Protein AF-A0A1Y1UN96-F1 (afdb_monomer_lite)

pLDDT: mean 76.71, std 15.76, range [25.83, 92.94]

Radius of gyration: 22.87 Å; chains: 1; bounding box: 56×42×70 Å

Foldseek 3Di:
DPDQFLDWDQDPQQKIKGKGWPVLCVLLPADWAFAPADDPVTTITIDIDRCPDPLCPVVRPVVVSNVCSCVPRVVDDDDDDDDDPDPDPDPPPPPDDDDDWDKDKDKDAFFWAAACLLAAPDPDDDPSNVVVVVLVVVVLVCVVVVHCQRHPPDDDDVVVPVDHRDPPTDTAMEMEMEIEEDDDPVNVVVVLVVVLVVCQVVVNLKAKEKEFDDLSDQAAPPRHGACSSVPGGRMDMDIGGNDSPRNRDRYDHDDYHYYYYYHYDPDD

Sequence (268 aa):
MKNLFKYDYIKNTGILYMNLTKDTYTSLGLVGKSSEIPINKQNRFVIEINLLENSFKPKGKLYEKVQWCMQHTLTSKYQFLICSPKEIENNDLSDIKTFDIKKEDFTFPNILIPSLKHITQPTKLSPLWCSHATDIFEWLGMLSCQSKRILGDYRVDPYYSVYKPPTPFKPGDIQSISFTGFIPASFVRSTINKLREIIIKKALPWASIIVWGFNDSPITWNKKEHGYLMNGENDSAYLIFGTEDQVTPEITADRFLLYQTISALDIY

Structure (mmCIF, N/CA/C/O backbone):
data_AF-A0A1Y1UN96-F1
#
_entry.id   AF-A0A1Y1UN96-F1
#
loop_
_atom_site.group_PDB
_atom_site.id
_atom_site.type_symbol
_atom_site.label_atom_id
_atom_site.label_alt_id
_atom_site.label_comp_id
_atom_site.label_asym_id
_atom_site.label_entity_id
_atom_site.label_seq_id
_atom_site.pdbx_PDB_ins_code
_atom_site.Cartn_x
_atom_site.Cartn_y
_atom_site.Cartn_z
_atom_site.occupancy
_atom_site.B_iso_or_equiv
_atom_site.auth_seq_id
_atom_site.auth_comp_id
_atom_site.auth_asym_id
_atom_site.auth_atom_id
_atom_site.pdbx_PDB_model_num
ATOM 1 N N . MET A 1 1 ? -30.553 0.003 5.478 1.00 25.98 1 MET A N 1
ATOM 2 C CA . MET A 1 1 ? -29.553 0.846 6.169 1.00 25.98 1 MET A CA 1
ATOM 3 C C . MET A 1 1 ? -28.355 -0.009 6.563 1.00 25.98 1 MET A C 1
ATOM 5 O O . MET A 1 1 ? -28.207 -0.376 7.719 1.00 25.98 1 MET A O 1
ATOM 9 N N . LYS A 1 2 ? -27.542 -0.399 5.580 1.00 25.83 2 LYS A N 1
ATOM 10 C CA . LYS A 1 2 ? -26.261 -1.087 5.789 1.00 25.83 2 LYS A CA 1
ATOM 11 C C . LYS A 1 2 ? -25.173 -0.016 5.632 1.00 25.83 2 LYS A C 1
ATOM 13 O O . LYS A 1 2 ? -25.336 0.797 4.729 1.00 25.83 2 LYS A O 1
ATOM 18 N N . ASN A 1 3 ? -24.142 -0.015 6.482 1.00 33.12 3 ASN A N 1
ATOM 19 C CA . ASN A 1 3 ? -22.956 0.880 6.508 1.00 33.12 3 ASN A CA 1
ATOM 20 C C . ASN A 1 3 ? -22.912 1.891 7.670 1.00 33.12 3 ASN A C 1
ATOM 22 O O . ASN A 1 3 ? -22.794 3.091 7.439 1.00 33.12 3 ASN A O 1
ATOM 26 N N . LEU A 1 4 ? -22.968 1.422 8.922 1.00 34.06 4 LEU A N 1
ATOM 27 C CA . LEU A 1 4 ? -22.841 2.301 10.099 1.00 34.06 4 LEU A CA 1
ATOM 28 C C . LEU A 1 4 ? -21.521 2.187 10.878 1.00 34.06 4 LEU A C 1
ATOM 30 O O . LEU A 1 4 ? -21.269 3.030 11.731 1.00 34.06 4 LEU A O 1
ATOM 34 N N . PHE A 1 5 ? -20.634 1.251 10.529 1.00 36.41 5 PHE A N 1
ATOM 35 C CA . PHE A 1 5 ? -19.264 1.172 11.049 1.00 36.41 5 PHE A CA 1
ATOM 36 C C . PHE A 1 5 ? -18.358 0.711 9.920 1.00 36.41 5 PHE A C 1
ATOM 38 O O . PHE A 1 5 ? -18.575 -0.361 9.362 1.00 36.41 5 PHE A O 1
ATOM 45 N N . LYS A 1 6 ? -17.389 1.539 9.537 1.00 38.28 6 LYS A N 1
ATOM 46 C CA . LYS A 1 6 ? -16.429 1.209 8.478 1.00 38.28 6 LYS A CA 1
ATOM 47 C C . LYS A 1 6 ? -15.034 1.095 9.102 1.00 38.28 6 LYS A C 1
ATOM 49 O O . LYS A 1 6 ? -14.143 1.841 8.749 1.00 38.28 6 LYS A O 1
ATOM 54 N N . TYR A 1 7 ? -14.895 0.152 10.038 1.00 42.44 7 TYR A N 1
ATOM 55 C CA . TYR A 1 7 ? -13.643 -0.329 10.647 1.00 42.44 7 TYR A CA 1
ATOM 56 C C . TYR A 1 7 ? -13.070 0.478 11.823 1.00 42.44 7 TYR A C 1
ATOM 58 O O . TYR A 1 7 ? -12.835 1.683 11.731 1.00 42.44 7 TYR A O 1
ATOM 66 N N . ASP A 1 8 ? -12.767 -0.247 12.905 1.00 45.38 8 ASP A N 1
ATOM 67 C CA . ASP A 1 8 ? -11.865 0.204 13.961 1.00 45.38 8 ASP A CA 1
ATOM 68 C C . ASP A 1 8 ? -10.486 -0.424 13.736 1.00 45.38 8 ASP A C 1
ATOM 70 O O . ASP A 1 8 ? -10.377 -1.586 13.335 1.00 45.38 8 ASP A O 1
ATOM 74 N N . TYR A 1 9 ? -9.422 0.337 13.992 1.00 47.91 9 TYR A N 1
ATOM 75 C CA . TYR A 1 9 ? -8.049 -0.134 13.804 1.00 47.91 9 TYR A CA 1
ATOM 76 C C . TYR A 1 9 ? -7.209 0.120 15.053 1.00 47.91 9 TYR A C 1
ATOM 78 O O . TYR A 1 9 ? -7.175 1.238 15.578 1.00 47.91 9 TYR A O 1
ATOM 86 N N . ILE A 1 10 ? -6.499 -0.917 15.507 1.00 55.50 10 ILE A N 1
ATOM 87 C CA . ILE A 1 10 ? -5.533 -0.828 16.604 1.00 55.50 10 ILE A CA 1
ATOM 88 C C . ILE A 1 10 ? -4.135 -0.733 15.997 1.00 55.50 10 ILE A C 1
ATOM 90 O O . ILE A 1 10 ? -3.613 -1.690 15.423 1.00 55.50 10 ILE A O 1
ATOM 94 N N . LYS A 1 11 ? -3.498 0.435 16.132 1.00 57.94 11 LYS A N 1
ATOM 95 C CA . LYS A 1 11 ? -2.078 0.587 15.774 1.00 57.94 11 LYS A CA 1
ATOM 96 C C . LYS A 1 11 ? -1.214 -0.186 16.774 1.00 57.94 11 LYS A C 1
ATOM 98 O O . LYS A 1 11 ? -1.570 -0.304 17.941 1.00 57.94 11 LYS A O 1
ATOM 103 N N . ASN A 1 12 ? 0.002 -0.567 16.370 1.00 61.31 12 ASN A N 1
ATOM 104 C CA . ASN A 1 12 ? 1.040 -1.102 17.275 1.00 61.31 12 ASN A CA 1
ATOM 105 C C . ASN A 1 12 ? 1.398 -0.142 18.442 1.00 61.31 12 ASN A C 1
ATOM 107 O O . ASN A 1 12 ? 2.167 -0.470 19.332 1.00 61.31 12 ASN A O 1
ATOM 111 N N . THR A 1 13 ? 0.842 1.072 18.446 1.00 73.06 13 THR A N 1
ATOM 112 C CA . THR A 1 13 ? 0.903 2.028 19.555 1.00 73.06 13 THR A CA 1
ATOM 113 C C . THR A 1 13 ? -0.094 1.726 20.677 1.00 73.06 13 THR A C 1
ATOM 115 O O . THR A 1 13 ? -0.108 2.456 21.660 1.00 73.06 13 THR A O 1
ATOM 118 N N . GLY A 1 14 ? -0.969 0.727 20.512 1.00 82.69 14 GLY A N 1
ATOM 119 C CA . GLY A 1 14 ? -2.033 0.399 21.460 1.00 82.69 14 GLY A CA 1
ATOM 120 C C . GLY A 1 14 ? -3.150 1.441 21.518 1.00 82.69 14 GLY A C 1
ATOM 121 O O . GLY A 1 14 ? -3.790 1.589 22.548 1.00 82.69 14 GLY A O 1
ATOM 122 N N . ILE A 1 15 ? -3.377 2.185 20.431 1.00 86.00 15 ILE A N 1
ATOM 123 C CA . ILE A 1 15 ? -4.486 3.144 20.334 1.00 86.00 15 ILE A CA 1
ATOM 124 C C . ILE A 1 15 ? -5.557 2.543 19.432 1.00 86.00 15 ILE A C 1
ATOM 126 O O . ILE A 1 15 ? -5.252 2.159 18.300 1.00 86.00 15 ILE A O 1
ATOM 130 N N . LEU A 1 16 ? -6.784 2.488 19.944 1.00 87.56 16 LEU A N 1
ATOM 131 C CA . LEU A 1 16 ? -7.992 2.158 19.204 1.00 87.56 16 LEU A CA 1
ATOM 132 C C . LEU A 1 16 ? -8.589 3.439 18.622 1.00 87.56 16 LEU A C 1
ATOM 134 O O . LEU A 1 16 ? -8.879 4.388 19.353 1.00 87.56 16 LEU A O 1
ATOM 138 N N . TYR A 1 17 ? -8.790 3.437 17.311 1.00 86.06 17 TYR A N 1
ATOM 139 C CA . TYR A 1 17 ? -9.444 4.519 16.589 1.00 86.06 17 TYR A CA 1
ATOM 140 C C . TYR A 1 17 ? -10.799 4.063 16.067 1.00 86.06 17 TYR A C 1
ATOM 142 O O . TYR A 1 17 ? -10.861 3.031 15.403 1.00 86.06 17 TYR A O 1
ATOM 150 N N . MET A 1 18 ? -11.842 4.856 16.321 1.00 86.25 18 MET A N 1
ATOM 151 C CA . MET A 1 18 ? -13.199 4.609 15.822 1.00 86.25 18 MET A CA 1
ATOM 152 C C . MET A 1 18 ? -13.703 5.839 15.062 1.00 86.25 18 MET A C 1
ATOM 154 O O . MET A 1 18 ? -13.740 6.935 15.627 1.00 86.25 18 MET A O 1
ATOM 158 N N . ASN A 1 19 ? -14.092 5.675 13.793 1.00 85.31 19 ASN A N 1
ATOM 159 C CA . ASN A 1 19 ? -14.654 6.750 12.963 1.00 85.31 19 ASN A CA 1
ATOM 160 C C . ASN A 1 19 ? -16.163 6.553 12.762 1.00 85.31 19 ASN A C 1
ATOM 162 O O . ASN A 1 19 ? -16.621 5.731 11.958 1.00 85.31 19 ASN A O 1
ATOM 166 N N . LEU A 1 20 ? -16.941 7.340 13.497 1.00 85.38 20 LEU A N 1
ATOM 167 C CA . LEU A 1 20 ? -18.365 7.122 13.700 1.00 85.38 20 LEU A CA 1
ATOM 168 C C . LEU A 1 20 ? -19.216 8.169 12.989 1.00 85.38 20 LEU A C 1
ATOM 170 O O . LEU A 1 20 ? -18.808 9.312 12.784 1.00 85.38 20 LEU A O 1
ATOM 174 N N . THR A 1 21 ? -20.438 7.780 12.632 1.00 85.88 21 THR A N 1
ATOM 175 C CA . THR A 1 21 ? -21.469 8.742 12.220 1.00 85.88 21 THR A CA 1
ATOM 176 C C . THR A 1 21 ? -21.951 9.549 13.428 1.00 85.88 21 THR A C 1
ATOM 178 O O . THR A 1 21 ? -21.758 9.136 14.574 1.00 85.88 21 THR A O 1
ATOM 181 N N . LYS A 1 22 ? -22.606 10.690 13.187 1.00 86.50 22 LYS A N 1
ATOM 182 C CA . LYS A 1 22 ? -23.173 11.529 14.252 1.00 86.50 22 LYS A CA 1
ATOM 183 C C . LYS A 1 22 ? -24.106 10.751 15.184 1.00 86.50 22 LYS A C 1
ATOM 185 O O . LYS A 1 22 ? -23.980 10.881 16.401 1.00 86.50 22 LYS A O 1
ATOM 190 N N . ASP A 1 23 ? -25.013 9.959 14.619 1.00 87.38 23 ASP A N 1
ATOM 191 C CA . ASP A 1 23 ? -26.029 9.228 15.383 1.00 87.38 23 ASP A CA 1
ATOM 192 C C . ASP A 1 23 ? -25.352 8.201 16.286 1.00 87.38 23 ASP A C 1
ATOM 194 O O . ASP A 1 23 ? -25.533 8.216 17.502 1.00 87.38 23 ASP A O 1
ATOM 198 N N . THR A 1 24 ? -24.452 7.406 15.705 1.00 87.81 24 THR A N 1
ATOM 199 C CA . THR A 1 24 ? -23.643 6.439 16.440 1.00 87.81 24 THR A CA 1
ATOM 200 C C . THR A 1 24 ? -22.826 7.090 17.554 1.00 87.81 24 THR A C 1
ATOM 202 O O . THR A 1 24 ? -22.836 6.608 18.682 1.00 87.81 24 THR A O 1
ATOM 205 N N . TYR A 1 25 ? -22.116 8.181 17.256 1.00 89.62 25 TYR A N 1
ATOM 206 C CA . TYR A 1 25 ? -21.295 8.901 18.230 1.00 89.62 25 TYR A CA 1
ATOM 207 C C . TYR A 1 25 ? -22.131 9.405 19.411 1.00 89.62 25 TYR A C 1
ATOM 209 O O . TYR A 1 25 ? -21.759 9.214 20.570 1.00 89.62 25 TYR A O 1
ATOM 217 N N . THR A 1 26 ? -23.291 9.995 19.113 1.00 89.00 26 THR A N 1
ATOM 218 C CA . THR A 1 26 ? -24.203 10.545 20.124 1.00 89.00 26 THR A CA 1
ATOM 219 C C . THR A 1 26 ? -24.756 9.440 21.021 1.00 89.00 26 THR A C 1
ATOM 221 O O . THR A 1 26 ? -24.797 9.609 22.238 1.00 89.00 26 THR A O 1
ATOM 224 N N . SER A 1 27 ? -25.120 8.289 20.447 1.00 88.62 27 SER A N 1
ATOM 225 C CA . SER A 1 27 ? -25.571 7.123 21.215 1.00 88.62 27 SER A CA 1
ATOM 226 C C . SER A 1 27 ? -24.449 6.468 22.025 1.00 88.62 27 SER A C 1
ATOM 228 O O . SER A 1 27 ? -24.710 5.900 23.084 1.00 88.62 27 SER A O 1
ATOM 230 N N . LEU A 1 28 ? -23.202 6.526 21.544 1.00 90.12 28 LEU A N 1
ATOM 231 C CA . LEU A 1 28 ? -22.060 5.875 22.186 1.00 90.12 28 LEU A CA 1
ATOM 232 C C . LEU A 1 28 ? -21.623 6.573 23.473 1.00 90.12 28 LEU A C 1
ATOM 234 O O . LEU A 1 28 ? -21.194 5.904 24.409 1.00 90.12 28 LEU A O 1
ATOM 238 N N . GLY A 1 29 ? -21.723 7.903 23.538 1.00 87.31 29 GLY A N 1
ATOM 239 C CA . GLY A 1 29 ? -21.424 8.666 24.758 1.00 87.31 29 GLY A CA 1
ATOM 240 C C . GLY A 1 29 ? -19.943 8.658 25.173 1.00 87.31 29 GLY A C 1
ATOM 241 O O . GLY A 1 29 ? -19.600 8.983 26.319 1.00 87.31 29 GLY A O 1
ATOM 242 N N . LEU A 1 30 ? -19.049 8.281 24.258 1.00 91.38 30 LEU A N 1
ATOM 243 C CA . LEU A 1 30 ? -17.600 8.369 24.422 1.00 91.38 30 LEU A CA 1
ATOM 244 C C . LEU A 1 30 ? -17.085 9.711 23.896 1.00 91.38 30 LEU A C 1
ATOM 246 O O . LEU A 1 30 ? -17.663 10.302 22.989 1.00 91.38 30 LEU A O 1
ATOM 250 N N . VAL A 1 31 ? -16.002 10.204 24.497 1.00 90.56 31 VAL A N 1
ATOM 251 C CA . VAL A 1 31 ? -15.418 11.496 24.124 1.00 90.56 31 VAL A CA 1
ATOM 252 C C . VAL A 1 31 ? -14.651 11.331 22.817 1.00 90.56 31 VAL A C 1
ATOM 254 O O . VAL A 1 31 ? -13.751 10.499 22.728 1.00 90.56 31 VAL A O 1
ATOM 257 N N . GLY A 1 32 ? -15.002 12.132 21.816 1.00 89.19 32 GLY A N 1
ATOM 258 C CA . GLY A 1 32 ? -14.307 12.200 20.535 1.00 89.19 32 GLY A CA 1
ATOM 259 C C . GLY A 1 32 ? -14.228 13.632 20.018 1.00 89.19 32 GLY A C 1
ATOM 260 O O . GLY A 1 32 ? -14.729 14.570 20.642 1.00 89.19 32 GLY A O 1
ATOM 261 N N . LYS A 1 33 ? -13.594 13.795 18.860 1.00 89.06 33 LYS A N 1
ATOM 262 C CA . LYS A 1 33 ? -13.501 15.066 18.131 1.00 89.06 33 LYS A CA 1
ATOM 263 C C . LYS A 1 33 ? -14.301 14.989 16.837 1.00 89.06 33 LYS A C 1
ATOM 265 O O . LYS A 1 33 ? -14.490 13.906 16.285 1.00 89.06 33 LYS A O 1
ATOM 270 N N . SER A 1 34 ? -14.769 16.136 16.348 1.00 86.50 34 SER A N 1
ATOM 271 C CA . SER A 1 34 ? -15.291 16.210 14.981 1.00 86.50 34 SER A CA 1
ATOM 272 C C . SER A 1 34 ? -14.169 15.854 14.010 1.00 86.50 34 SER A C 1
ATOM 274 O O . SER A 1 34 ? -13.050 16.334 14.181 1.00 86.50 34 SER A O 1
ATOM 276 N N . SER A 1 35 ? -14.482 15.032 13.013 1.00 81.00 35 SER A N 1
ATOM 277 C CA . SER A 1 35 ? -13.567 14.711 11.921 1.00 81.00 35 SER A CA 1
ATOM 278 C C . SER A 1 35 ? -13.150 15.993 11.197 1.00 81.00 35 SER A C 1
ATOM 280 O O . SER A 1 35 ? -13.975 16.888 10.982 1.00 81.00 35 SER A O 1
ATOM 282 N N . GLU A 1 36 ? -11.873 16.076 10.830 1.00 73.25 36 GLU A N 1
ATOM 283 C CA . GLU A 1 36 ? -11.296 17.199 10.078 1.00 73.25 36 GLU A CA 1
ATOM 284 C C . GLU A 1 36 ? -11.718 17.176 8.598 1.00 73.25 36 GLU A C 1
ATOM 286 O O . GLU A 1 36 ? -11.538 18.162 7.883 1.00 73.25 36 GLU A O 1
ATOM 291 N N . ILE A 1 37 ? -12.305 16.065 8.136 1.00 67.94 37 ILE A N 1
ATOM 292 C CA . ILE A 1 37 ? -12.711 15.854 6.746 1.00 67.94 37 ILE A CA 1
ATOM 293 C C . ILE A 1 37 ? -14.240 15.968 6.640 1.00 67.94 37 ILE A C 1
ATOM 295 O O . ILE A 1 37 ? -14.962 15.032 6.999 1.00 67.94 37 ILE A O 1
ATOM 299 N N . PRO A 1 38 ? -14.775 17.096 6.137 1.00 60.84 38 PRO A N 1
ATOM 300 C CA . PRO A 1 38 ? -16.211 17.281 6.000 1.00 60.84 38 PRO A CA 1
ATOM 301 C C . PRO A 1 38 ? -16.748 16.416 4.854 1.00 60.84 38 PRO A C 1
ATOM 303 O O . PRO A 1 38 ? -16.557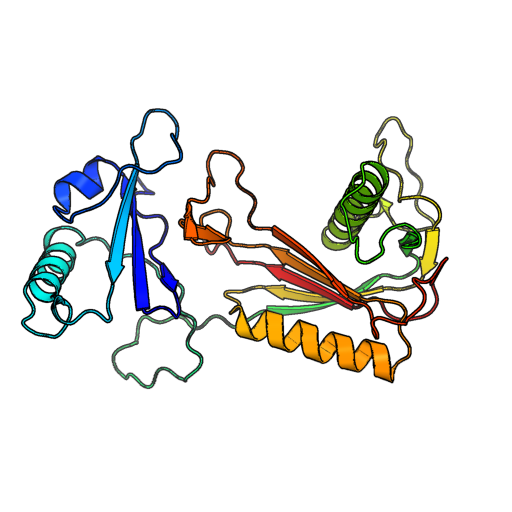 16.713 3.680 1.00 60.84 38 PRO A O 1
ATOM 306 N N . ILE A 1 39 ? -17.461 15.345 5.191 1.00 58.12 39 ILE A N 1
ATOM 307 C CA . ILE A 1 39 ? -18.134 14.475 4.221 1.00 58.12 39 ILE A CA 1
ATOM 308 C C . ILE A 1 39 ? -19.592 14.933 4.104 1.00 58.12 39 ILE A C 1
ATOM 310 O O . ILE A 1 39 ? -20.352 14.775 5.053 1.00 58.12 39 ILE A O 1
ATOM 314 N N . ASN A 1 40 ? -20.005 15.497 2.960 1.00 53.25 40 ASN A N 1
ATOM 315 C CA . ASN A 1 40 ? -21.415 15.732 2.575 1.00 53.25 40 ASN A CA 1
ATOM 316 C C . ASN A 1 40 ? -22.385 16.117 3.721 1.00 53.25 40 ASN A C 1
ATOM 318 O O . ASN A 1 40 ? -23.415 15.472 3.912 1.00 53.25 40 ASN A O 1
ATOM 322 N N . LYS A 1 41 ? -22.068 17.160 4.507 1.00 53.12 41 LYS A N 1
ATOM 323 C CA . LYS A 1 41 ? -22.860 17.634 5.673 1.00 53.12 41 LYS A CA 1
ATOM 324 C C . LYS A 1 41 ? -23.107 16.594 6.790 1.00 53.12 41 LYS A C 1
ATOM 326 O O . LYS A 1 41 ? -23.763 16.921 7.779 1.00 53.12 41 LYS A O 1
ATOM 331 N N . GLN A 1 42 ? -22.600 15.367 6.673 1.00 59.00 42 GLN A N 1
ATOM 332 C CA . GLN A 1 42 ? -22.653 14.346 7.715 1.00 59.00 42 GLN A CA 1
ATOM 333 C C . GLN A 1 42 ? -21.401 14.471 8.581 1.00 59.00 42 GLN A C 1
ATOM 335 O O . GLN A 1 42 ? -20.326 13.987 8.235 1.00 59.00 42 GLN A O 1
ATOM 340 N N . ASN A 1 43 ? -21.551 15.142 9.723 1.00 73.94 43 ASN A N 1
ATOM 341 C CA . ASN A 1 43 ? -20.488 15.270 10.715 1.00 73.94 43 ASN A CA 1
ATOM 342 C C . ASN A 1 43 ? -20.098 13.873 11.220 1.00 73.94 43 ASN A C 1
ATOM 344 O O . ASN A 1 43 ? -20.881 13.224 11.921 1.00 73.94 43 ASN A O 1
ATOM 348 N N . ARG A 1 44 ? -18.907 13.403 10.844 1.00 81.81 44 ARG A N 1
ATOM 349 C CA . ARG A 1 44 ? -18.295 12.213 11.440 1.00 81.81 44 ARG A CA 1
ATOM 350 C C . ARG A 1 44 ? -17.476 12.610 12.657 1.00 81.81 44 ARG A C 1
ATOM 352 O O . ARG A 1 44 ? -17.008 13.745 12.754 1.00 81.81 44 ARG A O 1
ATOM 359 N N . PHE A 1 45 ? -17.311 11.673 13.578 1.00 85.75 45 PHE A N 1
ATOM 360 C CA . PHE A 1 45 ? -16.571 11.877 14.815 1.00 85.75 45 PHE A CA 1
ATOM 361 C C . PHE A 1 45 ? -15.517 10.794 14.968 1.00 85.75 45 PHE A C 1
ATOM 363 O O . PHE A 1 45 ? -15.800 9.612 14.768 1.00 85.75 45 PHE A O 1
ATOM 370 N N . VAL A 1 46 ? -14.312 11.208 15.341 1.00 87.88 46 VAL A N 1
ATOM 371 C CA . VAL A 1 46 ? -13.202 10.303 15.621 1.00 87.88 46 VAL A CA 1
ATOM 372 C C . VAL A 1 46 ? -13.035 10.195 17.127 1.00 87.88 46 VAL A C 1
ATOM 374 O O . VAL A 1 46 ? -12.839 11.195 17.822 1.00 87.88 46 VAL A O 1
ATOM 377 N N . ILE A 1 47 ? -13.119 8.968 17.627 1.00 89.75 47 ILE A N 1
ATOM 378 C CA . ILE A 1 47 ? -12.781 8.627 19.006 1.00 89.75 47 ILE A CA 1
ATOM 379 C C . ILE A 1 47 ? -11.407 7.966 19.000 1.00 89.75 47 ILE A C 1
ATOM 381 O O . ILE A 1 47 ? -11.156 7.041 18.225 1.00 89.75 47 ILE A O 1
ATOM 385 N N . GLU A 1 48 ? -10.537 8.435 19.889 1.00 90.94 48 GLU A N 1
ATOM 386 C CA . GLU A 1 48 ? -9.208 7.876 20.116 1.00 90.94 48 GLU A CA 1
ATOM 387 C C . GLU A 1 48 ? -9.149 7.345 21.552 1.00 90.94 48 GLU A C 1
ATOM 389 O O . GLU A 1 48 ? -9.304 8.110 22.504 1.00 90.94 48 GLU A O 1
ATOM 394 N N . ILE A 1 49 ? -8.946 6.038 21.719 1.00 90.19 49 ILE A N 1
ATOM 395 C CA . ILE A 1 49 ? -8.824 5.396 23.034 1.00 90.19 49 ILE A CA 1
ATOM 396 C C . ILE A 1 49 ? -7.433 4.793 23.138 1.00 90.19 49 ILE A C 1
ATOM 398 O O . ILE A 1 49 ? -7.077 3.888 22.383 1.00 90.19 49 ILE A O 1
ATOM 402 N N . ASN A 1 50 ? -6.640 5.269 24.092 1.00 89.81 50 ASN A N 1
ATOM 403 C CA . ASN A 1 50 ? -5.363 4.650 24.403 1.00 89.81 50 ASN A CA 1
ATOM 404 C C . ASN A 1 50 ? -5.602 3.408 25.270 1.00 89.81 50 ASN A C 1
ATOM 406 O O . ASN A 1 50 ? -5.947 3.521 26.437 1.00 89.81 50 ASN A O 1
ATOM 410 N N . LEU A 1 51 ? -5.408 2.216 24.714 1.00 88.50 51 LEU A N 1
ATOM 411 C CA . LEU A 1 51 ? -5.609 0.952 25.427 1.00 88.50 51 LEU A CA 1
ATOM 412 C C . LEU A 1 51 ? -4.492 0.667 26.445 1.00 88.50 51 LEU A C 1
ATOM 414 O O . LEU A 1 51 ? -4.632 -0.228 27.275 1.00 88.50 51 LEU A O 1
ATOM 418 N N . LEU A 1 52 ? -3.378 1.406 26.384 1.00 88.12 52 LEU A N 1
ATOM 419 C CA . LEU A 1 52 ? -2.218 1.231 27.265 1.00 88.12 52 LEU A CA 1
ATOM 420 C C . LEU A 1 52 ? -2.238 2.161 28.485 1.00 88.12 52 LEU A C 1
ATOM 422 O O . LEU A 1 52 ? -1.363 2.063 29.348 1.00 88.12 52 LEU A O 1
ATOM 426 N N . GLU A 1 53 ? -3.194 3.087 28.570 1.00 89.69 53 GLU A N 1
ATOM 427 C CA . GLU A 1 53 ? -3.262 4.019 29.692 1.00 89.69 53 GLU A CA 1
ATOM 428 C C . GLU A 1 53 ? -3.761 3.344 30.980 1.00 89.69 53 GLU A C 1
ATOM 430 O O . GLU A 1 53 ? -4.524 2.377 30.964 1.00 89.69 53 GLU A O 1
ATOM 435 N N . ASN A 1 54 ? -3.368 3.887 32.136 1.00 86.94 54 ASN A N 1
ATOM 436 C CA . ASN A 1 54 ? -3.731 3.305 33.432 1.00 86.94 54 ASN A CA 1
ATOM 437 C C . ASN A 1 54 ? -5.250 3.252 33.668 1.00 86.94 54 ASN A C 1
ATOM 439 O O . ASN A 1 54 ? -5.731 2.315 34.300 1.00 86.94 54 ASN A O 1
ATOM 443 N N . SER A 1 55 ? -6.005 4.223 33.150 1.00 88.00 55 SER A N 1
ATOM 444 C CA . SER A 1 55 ? -7.472 4.273 33.221 1.00 88.00 55 SER A CA 1
ATOM 445 C C . SER A 1 55 ? -8.174 3.198 32.389 1.00 88.00 55 SER A C 1
ATOM 447 O O . SER A 1 55 ? -9.359 2.950 32.631 1.00 88.00 55 SER A O 1
ATOM 449 N N . PHE A 1 56 ? -7.462 2.552 31.458 1.00 88.94 56 PHE A N 1
ATOM 450 C CA . PHE A 1 56 ? -7.965 1.454 30.632 1.00 88.94 56 PHE A CA 1
ATOM 451 C C . PHE A 1 56 ? -7.579 0.060 31.168 1.00 88.94 56 PHE A C 1
ATOM 453 O O . PHE A 1 56 ? -7.882 -0.962 30.558 1.00 88.94 56 PHE A O 1
ATOM 460 N N . LYS A 1 57 ? -6.944 -0.020 32.343 1.00 89.25 57 LYS A N 1
ATOM 461 C CA . LYS A 1 57 ? -6.747 -1.298 33.046 1.00 89.25 57 LYS A CA 1
ATOM 462 C C . LYS A 1 57 ? -8.086 -1.839 33.578 1.00 89.25 57 LYS A C 1
ATOM 464 O O . LYS A 1 57 ? -8.997 -1.043 33.811 1.00 89.25 57 LYS A O 1
ATOM 469 N N . PRO A 1 58 ? -8.215 -3.159 33.828 1.00 87.19 58 PRO A N 1
ATOM 470 C CA . PRO A 1 58 ? -9.422 -3.726 34.428 1.00 87.19 58 PRO A CA 1
ATOM 471 C C . PRO A 1 58 ? -9.830 -2.972 35.701 1.00 87.19 58 PRO A C 1
ATOM 473 O O . PRO A 1 58 ? -8.974 -2.676 36.537 1.00 87.19 58 PRO A O 1
ATOM 476 N N . LYS A 1 59 ? -11.129 -2.674 35.845 1.00 87.00 59 LYS A N 1
ATOM 477 C CA . LYS A 1 59 ? -11.715 -1.815 36.905 1.00 87.00 59 LYS A CA 1
ATOM 478 C C . LYS A 1 59 ? -11.349 -0.323 36.824 1.00 87.00 59 LYS A C 1
ATOM 480 O O . LYS A 1 59 ? -11.635 0.452 37.734 1.00 87.00 59 LYS A O 1
ATOM 485 N N . GLY A 1 60 ? -10.680 0.100 35.756 1.00 89.56 60 GLY A N 1
ATOM 486 C CA . GLY A 1 60 ? -10.451 1.506 35.461 1.00 89.56 60 GLY A CA 1
ATOM 487 C C . GLY A 1 60 ? -11.730 2.178 34.961 1.00 89.56 60 GLY A C 1
ATOM 488 O O . GLY A 1 60 ? -12.520 1.574 34.240 1.00 89.56 60 GLY A O 1
ATOM 489 N N . LYS A 1 61 ? -11.925 3.458 35.300 1.00 90.38 61 LYS A N 1
ATOM 490 C CA . LYS A 1 61 ? -13.133 4.207 34.906 1.00 90.38 61 LYS A CA 1
ATOM 491 C C . LYS A 1 61 ? -13.345 4.245 33.390 1.00 90.38 61 LYS A C 1
ATOM 493 O O . LYS A 1 61 ? -14.483 4.160 32.936 1.00 90.38 61 LYS A O 1
ATOM 498 N N . LEU A 1 62 ? -12.270 4.400 32.606 1.00 89.81 62 LEU A N 1
ATOM 499 C CA . LEU A 1 62 ? -12.389 4.396 31.148 1.00 89.81 62 LEU A CA 1
ATOM 500 C C . LEU A 1 62 ? -12.675 2.985 30.633 1.00 89.81 62 LEU A C 1
ATOM 502 O O . LEU A 1 62 ? -13.543 2.836 29.779 1.00 89.81 62 LEU A O 1
ATOM 506 N N . TYR A 1 63 ? -11.992 1.972 31.175 1.00 92.50 63 TYR A N 1
ATOM 507 C CA . TYR A 1 63 ? -12.229 0.568 30.834 1.00 92.50 63 TYR A CA 1
ATOM 508 C C . TYR A 1 63 ? -13.702 0.179 31.015 1.00 92.50 63 TYR A C 1
ATOM 510 O O . TYR A 1 63 ? -14.335 -0.272 30.065 1.00 92.50 63 TYR A O 1
ATOM 518 N N . GLU A 1 64 ? -14.270 0.427 32.199 1.00 92.94 64 GLU A N 1
ATOM 519 C CA . GLU A 1 64 ? -15.668 0.094 32.509 1.00 92.94 64 GLU A CA 1
ATOM 520 C C . GLU A 1 64 ? -16.646 0.858 31.615 1.00 92.94 64 GLU A C 1
ATOM 522 O O . GLU A 1 64 ? -17.603 0.277 31.102 1.00 92.94 64 GLU A O 1
ATOM 527 N N . LYS A 1 65 ? -16.381 2.149 31.368 1.00 91.75 65 LYS A N 1
ATOM 528 C CA . LYS A 1 65 ? -17.212 2.960 30.475 1.00 91.75 65 LYS A CA 1
ATOM 529 C C . LYS A 1 65 ? -17.199 2.411 29.049 1.00 91.75 65 LYS A C 1
ATOM 531 O O . LYS A 1 65 ? -18.259 2.229 28.461 1.00 91.75 65 LYS A O 1
ATOM 536 N N . VAL A 1 66 ? -16.018 2.140 28.493 1.00 91.75 66 VAL A N 1
ATOM 537 C CA . VAL A 1 66 ? -15.883 1.612 27.127 1.00 91.75 66 VAL A CA 1
ATOM 538 C C . VAL A 1 66 ? -16.515 0.228 27.030 1.00 91.75 66 VAL A C 1
ATOM 540 O O . VAL A 1 66 ? -17.285 -0.011 26.106 1.00 91.75 66 VAL A O 1
ATOM 543 N N . GLN A 1 67 ? -16.277 -0.653 28.001 1.00 91.12 67 GLN A N 1
ATOM 544 C CA . GLN A 1 67 ? -16.906 -1.971 28.048 1.00 91.12 67 GLN A CA 1
ATOM 545 C C . GLN A 1 67 ? -18.436 -1.868 28.057 1.00 91.12 67 GLN A C 1
ATOM 547 O O . GLN A 1 67 ? -19.098 -2.547 27.271 1.00 91.12 67 GLN A O 1
ATOM 552 N N . TRP A 1 68 ? -18.999 -0.987 28.888 1.00 91.88 68 TRP A N 1
ATOM 553 C CA . TRP A 1 68 ? -20.441 -0.762 28.938 1.00 91.88 68 TRP A CA 1
ATOM 554 C C . TRP A 1 68 ? -20.984 -0.281 27.587 1.00 91.88 68 TRP A C 1
ATOM 556 O O . TRP A 1 68 ? -21.948 -0.855 27.080 1.00 91.88 68 TRP A O 1
ATOM 566 N N . CYS A 1 69 ? -20.326 0.706 26.970 1.00 91.38 69 CYS A N 1
ATOM 567 C CA . CYS A 1 69 ? -20.673 1.232 25.648 1.00 91.38 69 CYS A CA 1
ATOM 568 C C . CYS A 1 69 ? -20.660 0.138 24.565 1.00 91.38 69 CYS A C 1
ATOM 570 O O . CYS A 1 69 ? -21.570 0.077 23.736 1.00 91.38 69 CYS A O 1
ATOM 572 N N . MET A 1 70 ? -19.664 -0.751 24.588 1.00 87.75 70 MET A N 1
ATOM 573 C CA . MET A 1 70 ? -19.558 -1.868 23.642 1.00 87.75 70 MET A CA 1
ATOM 574 C C . MET A 1 70 ? -20.667 -2.908 23.847 1.00 87.75 70 MET A C 1
ATOM 576 O O . MET A 1 70 ? -21.204 -3.435 22.880 1.00 87.75 70 MET A O 1
ATOM 580 N N . GLN A 1 71 ? -21.048 -3.177 25.098 1.00 88.69 71 GLN A N 1
ATOM 581 C CA . GLN A 1 71 ? -22.063 -4.180 25.436 1.00 88.69 71 GLN A CA 1
ATOM 582 C C . GLN A 1 71 ? -23.506 -3.696 25.252 1.00 88.69 71 GLN A C 1
ATOM 584 O O . GLN A 1 71 ? -24.382 -4.517 24.991 1.00 88.69 71 GLN A O 1
ATOM 589 N N . HIS A 1 72 ? -23.766 -2.395 25.406 1.00 88.44 72 HIS A N 1
ATOM 590 C CA . HIS A 1 72 ? -25.132 -1.858 25.469 1.00 88.44 72 HIS A CA 1
ATOM 591 C C . HIS A 1 72 ? -25.474 -0.924 24.311 1.00 88.44 72 HIS A C 1
ATOM 593 O O . HIS A 1 72 ? -26.629 -0.885 23.892 1.00 88.44 72 HIS A O 1
ATOM 599 N N . THR A 1 73 ? -24.494 -0.199 23.767 1.00 86.44 73 THR A N 1
ATOM 600 C CA . THR A 1 73 ? -24.725 0.687 22.620 1.00 86.44 73 THR A CA 1
ATOM 601 C C . THR A 1 73 ? -24.315 0.016 21.314 1.0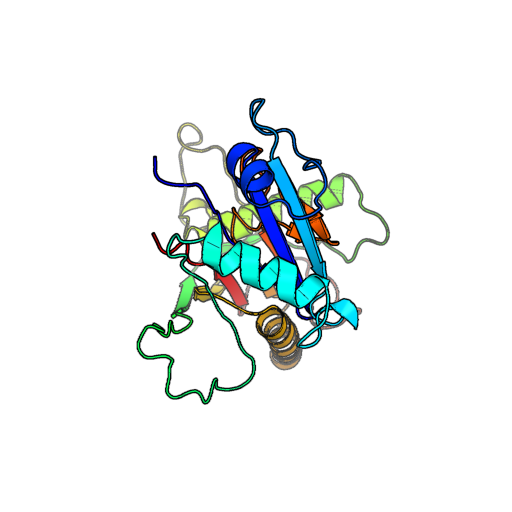0 86.44 73 THR A C 1
ATOM 603 O O . THR A 1 73 ? -25.090 0.003 20.359 1.00 86.44 73 THR A O 1
ATOM 606 N N . LEU A 1 74 ? -23.110 -0.558 21.249 1.00 84.12 74 LEU A N 1
ATOM 607 C CA . LEU A 1 74 ? -22.576 -1.171 20.024 1.00 84.12 74 LEU A CA 1
ATOM 608 C C . LEU A 1 74 ? -22.903 -2.658 19.922 1.00 84.12 74 LEU A C 1
ATOM 610 O O . LEU A 1 74 ? -22.037 -3.485 19.675 1.00 84.12 74 LEU A O 1
ATOM 614 N N . THR A 1 75 ? -24.182 -2.992 20.054 1.00 82.94 75 THR A N 1
ATOM 615 C CA . THR A 1 75 ? -24.665 -4.382 20.103 1.00 82.94 75 THR A CA 1
ATOM 616 C C . THR A 1 75 ? -24.675 -5.098 18.750 1.00 82.94 75 THR A C 1
ATOM 618 O O . THR A 1 75 ? -24.955 -6.295 18.678 1.00 82.94 75 THR A O 1
ATOM 621 N N . SER A 1 76 ? -24.393 -4.384 17.659 1.00 82.62 76 SER A N 1
ATOM 622 C CA . SER A 1 76 ? -24.320 -4.978 16.323 1.00 82.62 76 SER A CA 1
ATOM 623 C C . SER A 1 76 ? -23.058 -5.824 16.157 1.00 82.62 76 SER A C 1
ATOM 625 O O . SER A 1 76 ? -22.022 -5.550 16.754 1.00 82.62 76 SER A O 1
ATOM 627 N N . LYS A 1 77 ? -23.128 -6.851 15.304 1.00 79.62 77 LYS A N 1
ATOM 628 C CA . LYS A 1 77 ? -21.948 -7.640 14.936 1.00 79.62 77 LYS A CA 1
ATOM 629 C C . LYS A 1 77 ? -21.089 -6.863 13.940 1.00 79.62 77 LYS A C 1
ATOM 631 O O . LYS A 1 77 ? -21.604 -6.394 12.924 1.00 79.62 77 LYS A O 1
ATOM 636 N N . TYR A 1 78 ? -19.788 -6.801 14.204 1.00 77.44 78 TYR A N 1
ATOM 637 C CA . TYR A 1 78 ? -18.793 -6.198 13.318 1.00 77.44 78 TYR A CA 1
ATOM 638 C C . TYR A 1 78 ? -17.793 -7.243 12.851 1.00 77.44 78 TYR A C 1
ATOM 640 O O . TYR A 1 78 ? -17.474 -8.186 13.575 1.00 77.44 78 TYR A O 1
ATOM 648 N N . GLN A 1 79 ? -17.309 -7.064 11.629 1.00 79.94 79 GLN A N 1
ATOM 649 C CA . GLN A 1 79 ? -16.229 -7.867 11.080 1.00 79.94 79 GLN A CA 1
ATOM 650 C C . GLN A 1 79 ? -14.921 -7.104 11.257 1.00 79.94 79 GLN A C 1
ATOM 652 O O . GLN A 1 79 ? -14.841 -5.920 10.932 1.00 79.94 79 GLN A O 1
ATOM 657 N N . PHE A 1 80 ? -13.907 -7.795 11.768 1.00 78.44 80 PHE A N 1
ATOM 658 C CA . PHE A 1 80 ? -12.577 -7.239 11.974 1.00 78.44 80 PHE A CA 1
ATOM 659 C C . PHE A 1 80 ? -11.553 -8.048 11.192 1.00 78.44 80 PHE A C 1
ATOM 661 O O . PHE A 1 80 ? -11.564 -9.278 11.225 1.00 78.44 80 PHE A O 1
ATOM 668 N N . LEU A 1 81 ? -10.637 -7.340 10.535 1.00 79.75 81 LEU A N 1
ATOM 669 C CA . LEU A 1 81 ? -9.394 -7.920 10.050 1.00 79.75 81 LEU A CA 1
ATOM 670 C C . LEU A 1 81 ? -8.341 -7.780 11.145 1.00 79.75 81 LEU A C 1
ATOM 672 O O . LEU A 1 81 ? -8.114 -6.689 11.671 1.00 79.75 81 LEU A O 1
ATOM 676 N N . ILE A 1 82 ? -7.707 -8.894 11.501 1.00 79.06 82 ILE A N 1
ATOM 677 C CA . ILE A 1 82 ? -6.709 -8.955 12.567 1.00 79.06 82 ILE A CA 1
ATOM 678 C C . ILE A 1 82 ? -5.423 -9.527 11.978 1.00 79.06 82 ILE A C 1
ATOM 680 O O . ILE A 1 82 ? -5.430 -10.579 11.347 1.00 79.06 82 ILE A O 1
ATOM 684 N N . CYS A 1 83 ? -4.309 -8.836 12.210 1.00 77.69 83 CYS A N 1
ATOM 685 C CA . CYS A 1 83 ? -2.972 -9.328 11.911 1.00 77.69 83 CYS A CA 1
ATOM 686 C C . CYS A 1 83 ? -2.200 -9.371 13.222 1.00 77.69 83 CYS A C 1
ATOM 688 O O . CYS A 1 83 ? -1.991 -8.334 13.855 1.00 77.69 83 CYS A O 1
ATOM 690 N N . SER A 1 84 ? -1.748 -10.559 13.608 1.00 76.19 84 SER A N 1
ATOM 691 C CA . SER A 1 84 ? -0.908 -10.754 14.784 1.00 76.19 84 SER A CA 1
ATOM 692 C C . SER A 1 84 ? 0.446 -11.325 14.361 1.00 76.19 84 SER A C 1
ATOM 694 O O . SER A 1 84 ? 0.484 -12.243 13.545 1.00 76.19 84 SER A O 1
ATOM 696 N N . PRO A 1 85 ? 1.570 -10.816 14.899 1.00 67.94 85 PRO A N 1
ATOM 697 C CA . PRO A 1 85 ? 2.887 -11.405 14.667 1.00 67.94 85 PRO A CA 1
ATOM 698 C C . PRO A 1 85 ? 3.086 -12.735 15.410 1.00 67.94 85 PRO A C 1
ATOM 700 O O . PRO A 1 85 ? 4.068 -13.426 15.157 1.00 67.94 85 PRO A O 1
ATOM 703 N N . LYS A 1 86 ? 2.199 -13.067 16.355 1.00 70.44 86 LYS A N 1
ATOM 704 C CA . LYS A 1 86 ? 2.182 -14.338 17.085 1.00 70.44 86 LYS A CA 1
ATOM 705 C C . LYS A 1 86 ? 0.910 -15.096 16.743 1.00 70.44 86 LYS A C 1
ATOM 707 O O . LYS A 1 86 ? -0.137 -14.462 16.579 1.00 70.44 86 LYS A O 1
ATOM 712 N N . GLU A 1 87 ? 0.995 -16.420 16.687 1.00 66.94 87 GLU A N 1
ATOM 713 C CA . GLU A 1 87 ? -0.206 -17.247 16.615 1.00 66.94 87 GLU A CA 1
ATOM 714 C C . GLU A 1 87 ? -1.123 -16.911 17.791 1.00 66.94 87 GLU A C 1
ATOM 716 O O . GLU A 1 87 ? -0.682 -16.719 18.928 1.00 66.94 87 GLU A O 1
ATOM 721 N N . ILE A 1 88 ? -2.405 -16.738 17.480 1.00 68.38 88 ILE A N 1
ATOM 722 C CA . ILE A 1 88 ? -3.415 -16.458 18.488 1.00 68.38 88 ILE A CA 1
ATOM 723 C C . ILE A 1 88 ? -3.833 -17.813 19.052 1.00 68.38 88 ILE A C 1
ATOM 725 O O . ILE A 1 88 ? -4.734 -18.464 18.532 1.00 68.38 88 ILE A O 1
ATOM 729 N N . GLU A 1 89 ? -3.145 -18.248 20.103 1.00 61.28 89 GLU A N 1
ATOM 730 C CA . GLU A 1 89 ? -3.528 -19.417 20.892 1.00 61.28 89 GLU A CA 1
ATOM 731 C C . GLU A 1 89 ? -4.765 -19.059 21.726 1.00 61.28 89 GLU A C 1
ATOM 733 O O . GLU A 1 89 ? -4.653 -18.608 22.866 1.00 61.28 89 GLU A O 1
ATOM 738 N N . ASN A 1 90 ? -5.966 -19.167 21.156 1.00 58.00 90 ASN A N 1
ATOM 739 C CA . ASN A 1 90 ? -7.180 -19.043 21.957 1.00 58.00 90 ASN A CA 1
ATOM 740 C C . ASN A 1 90 ? -8.289 -19.972 21.454 1.00 58.00 90 ASN A C 1
ATOM 742 O O . ASN A 1 90 ? -8.708 -19.895 20.300 1.00 58.00 90 ASN A O 1
ATOM 746 N N . ASN A 1 91 ? -8.773 -20.833 22.350 1.00 53.19 91 ASN A N 1
ATOM 747 C CA . ASN A 1 91 ? -9.756 -21.881 22.059 1.00 53.19 91 ASN A CA 1
ATOM 748 C C . ASN A 1 91 ? -11.178 -21.336 21.811 1.00 53.19 91 ASN A C 1
ATOM 750 O O . ASN A 1 91 ? -12.017 -22.063 21.288 1.00 53.19 91 ASN A O 1
ATOM 754 N N . ASP A 1 92 ? -11.440 -20.064 22.129 1.00 58.25 92 ASP A N 1
ATOM 755 C CA . ASP A 1 92 ? -12.760 -19.422 21.997 1.00 58.25 92 ASP A CA 1
ATOM 756 C C . ASP A 1 92 ? -13.008 -18.763 20.622 1.00 58.25 92 ASP A C 1
ATOM 758 O O . ASP A 1 92 ? -13.989 -18.048 20.424 1.00 58.25 92 ASP A O 1
ATOM 762 N N . LEU A 1 93 ? -12.120 -18.972 19.647 1.00 63.25 93 LEU A N 1
ATOM 763 C CA . LEU A 1 93 ? -12.130 -18.272 18.357 1.00 63.25 93 LEU A CA 1
ATOM 764 C C . LEU A 1 93 ? -12.773 -19.088 17.222 1.00 63.25 93 LEU A C 1
ATOM 766 O O . LEU A 1 93 ? -12.306 -19.037 16.085 1.00 63.25 93 LEU A O 1
ATOM 770 N N . SER A 1 94 ? -13.865 -19.811 17.501 1.00 59.59 94 SER A N 1
ATOM 771 C CA . SER A 1 94 ? -14.577 -20.631 16.497 1.00 59.59 94 SER A CA 1
ATOM 772 C C . SER A 1 94 ? -15.038 -19.843 15.263 1.00 59.59 94 SER A C 1
ATOM 774 O O . SER A 1 94 ? -15.195 -20.416 14.187 1.00 59.59 94 SER A O 1
ATOM 776 N N . ASP A 1 95 ? -15.228 -18.530 15.412 1.00 68.81 95 ASP A N 1
ATOM 777 C CA . ASP A 1 95 ? -15.728 -17.633 14.367 1.00 68.81 95 ASP A CA 1
ATOM 778 C C . ASP A 1 95 ? -14.612 -16.920 13.574 1.00 68.81 95 ASP A C 1
ATOM 780 O O . ASP A 1 95 ? -14.907 -16.145 12.657 1.00 68.81 95 ASP A O 1
ATOM 784 N N . ILE A 1 96 ? -13.331 -17.160 13.887 1.00 73.38 96 ILE A N 1
ATOM 785 C CA . ILE A 1 96 ? -12.226 -16.581 13.114 1.00 73.38 96 ILE A CA 1
ATOM 786 C C . ILE A 1 96 ? -12.040 -17.351 11.813 1.00 73.38 96 ILE A C 1
ATOM 788 O O . ILE A 1 96 ? -11.675 -18.524 11.791 1.00 73.38 96 ILE A O 1
ATOM 792 N N . LYS A 1 97 ? -12.208 -16.634 10.703 1.00 76.06 97 LYS A N 1
ATOM 793 C CA . LYS A 1 97 ? -11.753 -17.088 9.391 1.00 76.06 97 LYS A CA 1
ATOM 794 C C . LYS A 1 97 ? -10.318 -16.628 9.189 1.00 76.06 97 LYS A C 1
ATOM 796 O O . LYS A 1 97 ? -10.048 -15.427 9.194 1.00 76.06 97 LYS A O 1
ATOM 801 N N . THR A 1 98 ? -9.408 -17.575 9.011 1.00 75.62 98 THR A N 1
ATOM 802 C CA . THR A 1 98 ? -8.046 -17.278 8.578 1.00 75.62 98 THR A CA 1
ATOM 803 C C . THR A 1 98 ? -8.049 -16.990 7.081 1.00 75.62 98 THR A C 1
ATOM 805 O O . THR A 1 98 ? -8.693 -17.683 6.293 1.00 75.62 98 THR A O 1
ATOM 808 N N . PHE A 1 99 ? -7.348 -15.930 6.690 1.00 74.00 99 PHE A N 1
ATOM 809 C CA . PHE A 1 99 ? -7.150 -15.575 5.293 1.00 74.00 99 PHE A CA 1
ATOM 810 C C . PHE A 1 99 ? -5.662 -15.583 5.005 1.00 74.00 99 PHE A C 1
ATOM 812 O O . PHE A 1 99 ? -4.913 -14.771 5.552 1.00 74.00 99 PHE A O 1
ATOM 819 N N . ASP A 1 100 ? -5.250 -16.487 4.128 1.00 80.75 100 ASP A N 1
ATOM 820 C CA . ASP A 1 100 ? -3.879 -16.506 3.654 1.00 80.75 100 ASP A CA 1
ATOM 821 C C . ASP A 1 100 ? -3.632 -15.333 2.709 1.00 80.75 100 ASP A C 1
ATOM 823 O O . ASP A 1 100 ? -4.476 -14.962 1.885 1.00 80.75 100 ASP A O 1
ATOM 827 N N . ILE A 1 101 ? -2.436 -14.758 2.816 1.00 82.81 101 ILE A N 1
ATOM 828 C CA . ILE A 1 101 ? -1.959 -13.783 1.842 1.00 82.81 101 ILE A CA 1
ATOM 829 C C . ILE A 1 101 ? -1.762 -14.527 0.522 1.00 82.81 101 ILE A C 1
ATOM 831 O O . ILE A 1 101 ? -0.913 -15.415 0.414 1.00 82.81 101 ILE A O 1
ATOM 835 N N . LYS A 1 102 ? -2.535 -14.149 -0.497 1.00 87.31 102 LYS A N 1
ATOM 836 C CA . LYS A 1 102 ? -2.403 -14.715 -1.841 1.00 87.31 102 LYS A CA 1
ATOM 837 C C . LYS A 1 102 ? -1.125 -14.187 -2.473 1.00 87.31 102 LYS A C 1
ATOM 839 O O . LYS A 1 102 ? -0.934 -12.976 -2.502 1.00 87.31 102 LYS A O 1
ATOM 844 N N . LYS A 1 103 ? -0.280 -15.084 -2.981 1.00 88.38 103 LYS A N 1
ATOM 845 C CA . LYS A 1 103 ? 0.934 -14.759 -3.736 1.00 88.38 103 LYS A CA 1
ATOM 846 C C . LYS A 1 103 ? 0.754 -15.176 -5.189 1.00 88.38 103 LYS A C 1
ATOM 848 O O . LYS A 1 103 ? 0.421 -16.329 -5.446 1.00 88.38 103 LYS A O 1
ATOM 853 N N . GLU A 1 104 ? 1.032 -14.273 -6.117 1.00 88.19 104 GLU A N 1
ATOM 854 C CA . GLU A 1 104 ? 0.989 -14.543 -7.555 1.00 88.19 104 GLU A CA 1
ATOM 855 C C . GLU A 1 104 ? 2.279 -14.053 -8.207 1.00 88.19 104 GLU A C 1
ATOM 857 O O . GLU A 1 104 ? 2.747 -12.956 -7.914 1.00 88.19 104 GLU A O 1
ATOM 862 N N . ASP A 1 105 ? 2.863 -14.854 -9.092 1.00 87.44 105 ASP A N 1
ATOM 863 C CA . ASP A 1 105 ? 4.075 -14.501 -9.827 1.00 87.44 105 ASP A CA 1
ATOM 864 C C . ASP A 1 105 ? 3.718 -14.299 -11.308 1.00 87.44 105 ASP A C 1
ATOM 866 O O . ASP A 1 105 ? 3.082 -15.155 -11.921 1.00 87.44 105 ASP A O 1
ATOM 870 N N . PHE A 1 106 ? 4.148 -13.183 -11.893 1.00 85.62 106 PHE A N 1
ATOM 871 C CA . PHE A 1 106 ? 3.927 -12.858 -13.301 1.00 85.62 106 PHE A CA 1
ATOM 872 C C . PHE A 1 106 ? 5.255 -12.556 -13.988 1.00 85.62 106 PHE A C 1
ATOM 874 O O . PHE A 1 106 ? 6.118 -11.874 -13.433 1.00 85.62 106 PHE A O 1
ATOM 881 N N . THR A 1 107 ? 5.395 -13.013 -15.226 1.00 89.31 107 THR A N 1
ATOM 882 C CA . THR A 1 107 ? 6.502 -12.633 -16.105 1.00 89.31 107 THR A CA 1
ATOM 883 C C . THR A 1 107 ? 5.920 -11.866 -17.281 1.00 89.31 107 THR A C 1
ATOM 885 O O . THR A 1 107 ? 5.094 -12.399 -18.020 1.00 89.31 107 THR A O 1
ATOM 888 N N . PHE A 1 108 ? 6.342 -10.615 -17.448 1.00 88.06 108 PHE A N 1
ATOM 889 C CA . PHE A 1 108 ? 5.914 -9.758 -18.547 1.00 88.06 108 PHE A CA 1
ATOM 890 C C . PHE A 1 108 ? 7.057 -9.624 -19.553 1.00 88.06 108 PHE A C 1
ATOM 892 O O . PHE A 1 108 ? 8.034 -8.930 -19.256 1.00 88.06 108 PHE A O 1
ATOM 899 N N . PRO A 1 109 ? 6.975 -10.293 -20.714 1.00 90.06 109 PRO A N 1
ATOM 900 C CA . PRO A 1 109 ? 7.998 -10.179 -21.737 1.00 90.06 109 PRO A CA 1
ATOM 901 C C . PRO A 1 109 ? 7.844 -8.883 -22.538 1.00 90.06 109 PRO A C 1
ATOM 903 O O . PRO A 1 109 ? 6.729 -8.389 -22.722 1.00 90.06 109 PRO A O 1
ATOM 906 N N . ASN A 1 110 ? 8.953 -8.377 -23.081 1.00 91.12 110 ASN A N 1
ATOM 907 C CA . ASN A 1 110 ? 8.962 -7.285 -24.067 1.00 91.12 110 ASN A CA 1
ATOM 908 C C . ASN A 1 110 ? 8.207 -6.008 -23.621 1.00 91.12 110 ASN A C 1
ATOM 910 O O . ASN A 1 110 ? 7.464 -5.390 -24.390 1.00 91.12 110 ASN A O 1
ATOM 914 N N . ILE A 1 111 ? 8.392 -5.596 -22.370 1.00 92.00 111 ILE A N 1
ATOM 915 C CA . ILE A 1 111 ? 7.843 -4.349 -21.835 1.00 92.00 111 ILE A CA 1
ATOM 916 C C . ILE A 1 111 ? 8.796 -3.191 -22.142 1.00 92.00 111 ILE A C 1
ATOM 918 O O . ILE A 1 111 ? 10.011 -3.316 -22.015 1.00 92.00 111 ILE A O 1
ATOM 922 N N . LEU A 1 112 ? 8.252 -2.038 -22.522 1.00 91.94 112 LEU A N 1
ATOM 923 C CA . LEU A 1 112 ? 8.991 -0.789 -22.683 1.00 91.94 112 LEU A CA 1
ATOM 924 C C . LEU A 1 112 ? 9.318 -0.210 -21.304 1.00 91.94 112 LEU A C 1
ATOM 926 O O . LEU A 1 112 ? 8.470 0.433 -20.684 1.00 91.94 112 LEU A O 1
ATOM 930 N N . ILE A 1 113 ? 10.540 -0.456 -20.829 1.00 90.19 113 ILE A N 1
ATOM 931 C CA . ILE A 1 113 ? 11.023 -0.010 -19.519 1.00 90.19 113 ILE A CA 1
ATOM 932 C C . ILE A 1 113 ? 11.581 1.416 -19.648 1.00 90.19 113 ILE A C 1
ATOM 934 O O . ILE A 1 113 ? 12.560 1.609 -20.378 1.00 90.19 113 ILE A O 1
ATOM 938 N N . PRO A 1 114 ? 10.989 2.417 -18.974 1.00 90.00 114 PRO A N 1
ATOM 939 C CA . PRO A 1 114 ? 11.434 3.803 -19.042 1.00 90.00 114 PRO A CA 1
ATOM 940 C C . PRO A 1 114 ? 12.763 4.024 -18.308 1.00 90.00 114 PRO A C 1
ATOM 942 O O . PRO A 1 114 ? 13.115 3.322 -17.358 1.00 90.00 114 PRO A O 1
ATOM 945 N N . SER A 1 115 ? 13.508 5.033 -18.751 1.00 84.12 115 SER A N 1
ATOM 946 C CA . SER A 1 115 ? 14.727 5.496 -18.091 1.00 84.12 115 SER A CA 1
ATOM 947 C C . SER A 1 115 ? 14.410 6.187 -16.767 1.00 84.12 115 SER A C 1
ATOM 949 O O . SER A 1 115 ? 13.525 7.037 -16.691 1.00 84.12 115 SER A O 1
ATOM 951 N N . LEU A 1 116 ? 15.206 5.882 -15.740 1.00 82.56 116 LEU A N 1
ATOM 952 C CA . LEU A 1 116 ? 15.145 6.551 -14.440 1.00 82.56 116 LEU A CA 1
ATOM 953 C C . LEU A 1 116 ? 16.198 7.655 -14.285 1.00 82.56 116 LEU A C 1
ATOM 955 O O . LEU A 1 116 ? 16.371 8.160 -13.183 1.00 82.56 116 LEU A O 1
ATOM 959 N N . LYS A 1 117 ? 16.886 8.073 -15.359 1.00 76.94 117 LYS A N 1
ATOM 960 C CA . LYS A 1 117 ? 17.996 9.050 -15.314 1.00 76.94 117 LYS A CA 1
ATOM 961 C C . LYS A 1 117 ? 17.676 10.330 -14.530 1.00 76.94 117 LYS A C 1
ATOM 963 O O . LYS A 1 117 ? 18.559 10.912 -13.908 1.00 76.94 117 LYS A O 1
ATOM 968 N N . HIS A 1 118 ? 16.421 10.772 -14.568 1.00 74.50 118 HIS A N 1
ATOM 969 C CA . HIS A 1 118 ? 15.960 11.997 -13.911 1.00 74.50 118 HIS A CA 1
ATOM 970 C C . HIS A 1 118 ? 15.340 11.768 -12.523 1.00 74.50 118 HIS A C 1
ATOM 972 O O . HIS A 1 118 ? 14.992 12.736 -11.847 1.00 74.50 118 HIS A O 1
ATOM 978 N N . ILE A 1 119 ? 15.239 10.512 -12.078 1.00 76.31 119 ILE A N 1
ATOM 979 C CA . ILE A 1 119 ? 14.767 10.128 -10.747 1.00 76.31 119 ILE A CA 1
ATOM 980 C C . ILE A 1 119 ? 15.968 9.713 -9.899 1.00 76.31 119 ILE A C 1
ATOM 982 O O . ILE A 1 119 ? 16.312 8.540 -9.778 1.00 76.31 119 ILE A O 1
ATOM 986 N N . THR A 1 120 ? 16.609 10.706 -9.295 1.00 68.81 120 THR A N 1
ATOM 987 C CA . THR A 1 120 ? 17.622 10.518 -8.248 1.00 68.81 120 THR A CA 1
ATOM 988 C C . THR A 1 120 ? 17.001 10.767 -6.874 1.00 68.81 120 THR A C 1
ATOM 990 O O . THR A 1 120 ? 15.883 11.284 -6.806 1.00 68.81 120 THR A O 1
ATOM 993 N N . GLN A 1 121 ? 17.692 10.420 -5.777 1.00 65.31 121 GLN A N 1
ATOM 994 C CA . GLN A 1 121 ? 17.291 10.866 -4.435 1.00 65.31 121 GLN A CA 1
ATOM 995 C C . GLN A 1 121 ? 17.365 12.402 -4.389 1.00 65.31 121 GLN A C 1
ATOM 997 O O . GLN A 1 121 ? 18.468 12.956 -4.386 1.00 65.31 121 GLN A O 1
ATOM 1002 N N . PRO A 1 122 ? 16.229 13.123 -4.409 1.00 61.81 122 PRO A N 1
ATOM 1003 C CA . PRO A 1 122 ? 16.276 14.562 -4.572 1.00 61.81 122 PRO A CA 1
ATOM 1004 C C . PRO A 1 122 ? 16.606 15.216 -3.226 1.00 61.81 122 PRO A C 1
ATOM 1006 O O . PRO A 1 122 ? 15.904 15.011 -2.240 1.00 61.81 122 PRO A O 1
ATOM 1009 N N . THR A 1 123 ? 17.624 16.079 -3.182 1.00 59.41 123 THR A N 1
ATOM 1010 C CA . THR A 1 123 ? 17.821 17.009 -2.051 1.00 59.41 123 THR A CA 1
ATOM 1011 C C . THR A 1 123 ? 16.730 18.086 -2.010 1.00 59.41 123 THR A C 1
ATOM 1013 O O . THR A 1 123 ? 16.434 18.634 -0.950 1.00 59.41 123 THR A O 1
ATOM 1016 N N . LYS A 1 124 ? 16.092 18.370 -3.157 1.00 65.75 124 LYS A N 1
ATOM 1017 C CA . LYS A 1 124 ? 14.906 19.225 -3.295 1.00 65.75 124 LYS A CA 1
ATOM 1018 C C . LYS A 1 124 ? 14.052 18.762 -4.479 1.00 65.75 124 LYS A C 1
ATOM 1020 O O . LYS A 1 124 ? 14.582 18.493 -5.554 1.00 65.75 124 LYS A O 1
ATOM 1025 N N . LEU A 1 125 ? 12.733 18.710 -4.292 1.00 79.31 125 LEU A N 1
ATOM 1026 C CA . LEU A 1 125 ? 11.778 18.349 -5.344 1.00 79.31 125 LEU A CA 1
ATOM 1027 C C . LEU A 1 125 ? 11.715 19.465 -6.398 1.00 79.31 125 LEU A C 1
ATOM 1029 O O . LEU A 1 125 ? 11.255 20.572 -6.112 1.00 79.31 125 LEU A O 1
ATOM 1033 N N . SER A 1 126 ? 12.210 19.192 -7.606 1.00 84.56 126 SER A N 1
ATOM 1034 C CA . SER A 1 126 ? 12.081 20.101 -8.752 1.00 84.56 126 SER A CA 1
ATOM 1035 C C . SER A 1 126 ? 10.831 19.756 -9.575 1.00 84.56 126 SER A C 1
ATOM 1037 O O . SER A 1 126 ? 10.431 18.593 -9.588 1.00 84.56 126 SER A O 1
ATOM 1039 N N . PRO A 1 127 ? 10.229 20.712 -10.311 1.00 86.81 127 PRO A N 1
ATOM 1040 C CA . PRO A 1 127 ? 9.086 20.419 -11.183 1.00 86.81 127 PRO A CA 1
ATOM 1041 C C . PRO A 1 127 ? 9.376 19.312 -12.205 1.00 86.81 127 PRO A C 1
ATOM 1043 O O . PRO A 1 127 ? 8.522 18.471 -12.463 1.00 86.81 127 PRO A O 1
ATOM 1046 N N . LEU A 1 128 ? 10.605 19.280 -12.733 1.00 84.88 128 LEU A N 1
ATOM 1047 C CA . LEU A 1 128 ? 11.059 18.242 -13.655 1.00 84.88 128 LEU A CA 1
ATOM 1048 C C . LEU A 1 128 ? 11.084 16.868 -12.976 1.00 84.88 128 LEU A C 1
ATOM 1050 O O . LEU A 1 128 ? 10.530 15.914 -13.510 1.00 84.88 128 LEU A O 1
ATOM 1054 N N . TRP A 1 129 ? 11.673 16.778 -11.778 1.00 86.50 129 TRP A N 1
ATOM 1055 C CA . TRP A 1 129 ? 11.678 15.537 -11.002 1.00 86.50 129 TRP A CA 1
ATOM 1056 C C . TRP A 1 129 ? 10.252 15.060 -10.715 1.00 86.50 129 TRP A C 1
ATOM 1058 O O . TRP A 1 129 ? 9.963 13.887 -10.919 1.00 86.50 129 TRP A O 1
ATOM 1068 N N . CYS A 1 130 ? 9.349 15.964 -10.311 1.00 87.31 130 CYS A N 1
ATOM 1069 C CA . CYS A 1 130 ? 7.950 15.620 -10.052 1.00 87.31 130 CYS A CA 1
ATOM 1070 C C . CYS A 1 130 ? 7.260 15.068 -11.303 1.00 87.31 130 CYS A C 1
ATOM 1072 O O . CYS A 1 130 ? 6.609 14.037 -11.208 1.00 87.31 130 CYS A O 1
ATOM 1074 N N . SER A 1 131 ? 7.450 15.702 -12.466 1.00 89.44 131 SER A N 1
ATOM 1075 C CA . SER A 1 131 ? 6.896 15.216 -13.737 1.00 89.44 131 SER A CA 1
ATOM 1076 C C . SER A 1 131 ? 7.383 13.803 -14.058 1.00 89.44 131 SER A C 1
ATOM 1078 O O . SER A 1 131 ? 6.573 12.920 -14.312 1.00 89.44 131 SER A O 1
ATOM 1080 N N . HIS A 1 132 ? 8.695 13.558 -13.973 1.00 87.62 132 HIS A N 1
ATOM 1081 C CA . HIS A 1 132 ? 9.246 12.225 -14.225 1.00 87.62 132 HIS A CA 1
ATOM 1082 C C . HIS A 1 132 ? 8.767 11.195 -13.197 1.00 87.62 132 HIS A C 1
ATOM 1084 O O . HIS A 1 132 ? 8.468 10.062 -13.560 1.00 87.62 132 HIS A O 1
ATOM 1090 N N . ALA A 1 133 ? 8.677 11.564 -11.919 1.00 88.06 133 ALA A N 1
ATOM 1091 C CA . ALA A 1 133 ? 8.159 10.679 -10.882 1.00 88.06 133 ALA A CA 1
ATOM 1092 C C . ALA A 1 133 ? 6.693 10.300 -11.141 1.00 88.06 133 ALA A C 1
ATOM 1094 O O . ALA A 1 133 ? 6.345 9.129 -10.992 1.00 88.06 133 ALA A O 1
ATOM 1095 N N . THR A 1 134 ? 5.863 11.251 -11.579 1.00 90.19 134 THR A N 1
ATOM 1096 C CA . THR A 1 134 ? 4.477 10.995 -11.995 1.00 90.19 134 THR A CA 1
ATOM 1097 C C . THR A 1 134 ? 4.419 10.061 -13.201 1.00 90.19 134 THR A C 1
ATOM 1099 O O . THR A 1 134 ? 3.714 9.059 -13.141 1.00 90.19 134 THR A O 1
ATOM 1102 N N . ASP A 1 135 ? 5.218 10.309 -14.240 1.00 91.56 135 ASP A N 1
ATOM 1103 C CA . ASP A 1 135 ? 5.272 9.462 -15.438 1.00 91.56 135 ASP A CA 1
ATOM 1104 C C . ASP A 1 135 ? 5.646 8.005 -15.104 1.00 91.56 135 ASP A C 1
ATOM 1106 O O . ASP A 1 135 ? 5.056 7.051 -15.621 1.00 91.56 135 ASP A O 1
ATOM 1110 N N . ILE A 1 136 ? 6.624 7.817 -14.211 1.00 90.25 136 ILE A N 1
ATOM 1111 C CA . ILE A 1 136 ? 7.040 6.487 -13.748 1.00 90.25 136 ILE A CA 1
ATOM 1112 C C . ILE A 1 136 ? 5.973 5.844 -12.863 1.00 90.25 136 ILE A C 1
ATOM 1114 O O . ILE A 1 136 ? 5.727 4.644 -12.992 1.00 90.25 136 ILE A O 1
ATOM 1118 N N . PHE A 1 137 ? 5.319 6.614 -11.992 1.00 89.44 137 PHE A N 1
ATOM 1119 C CA . PHE A 1 137 ? 4.218 6.117 -11.170 1.00 89.44 137 PHE A CA 1
ATOM 1120 C C . PHE A 1 137 ? 3.045 5.635 -12.034 1.00 89.44 137 PHE A C 1
ATOM 1122 O O . PHE A 1 137 ? 2.566 4.516 -11.844 1.00 89.44 137 PHE A O 1
ATOM 1129 N N . GLU A 1 138 ? 2.647 6.415 -13.042 1.00 91.50 138 GLU A N 1
ATOM 1130 C CA . GLU A 1 138 ? 1.628 6.014 -14.014 1.00 91.50 138 GLU A CA 1
ATOM 1131 C C . GLU A 1 138 ? 2.042 4.757 -14.785 1.00 91.50 138 GLU A C 1
ATOM 1133 O O . GLU A 1 138 ? 1.252 3.820 -14.914 1.00 91.50 138 GLU A O 1
ATOM 1138 N N . TRP A 1 139 ? 3.288 4.690 -15.266 1.00 92.44 139 TRP A N 1
ATOM 1139 C CA . TRP A 1 139 ? 3.802 3.506 -15.960 1.00 92.44 139 TRP A CA 1
ATOM 1140 C C . TRP A 1 139 ? 3.774 2.247 -15.081 1.00 92.44 139 TRP A C 1
ATOM 1142 O O . TRP A 1 139 ? 3.353 1.184 -15.548 1.00 92.44 139 TRP A O 1
ATOM 1152 N N . LEU A 1 140 ? 4.141 2.354 -13.799 1.00 90.50 140 LEU A N 1
ATOM 1153 C CA . LEU A 1 140 ? 4.016 1.241 -12.856 1.00 90.50 140 LEU A CA 1
ATOM 1154 C C . LEU A 1 140 ? 2.545 0.850 -12.638 1.00 90.50 140 LEU A C 1
ATOM 1156 O O . LEU A 1 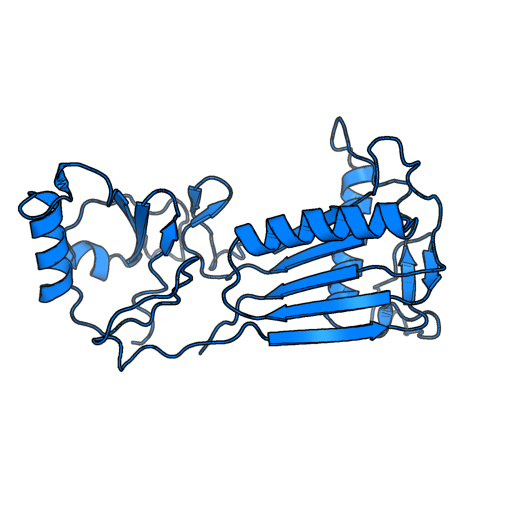140 ? 2.232 -0.339 -12.569 1.00 90.50 140 LEU A O 1
ATOM 1160 N N . GLY A 1 141 ? 1.624 1.815 -12.589 1.00 88.81 141 GLY A N 1
ATOM 1161 C CA . GLY A 1 141 ? 0.181 1.551 -12.572 1.00 88.81 141 GLY A CA 1
ATOM 1162 C C . GLY A 1 141 ? -0.278 0.756 -13.801 1.00 88.81 141 GLY A C 1
ATOM 1163 O O . GLY A 1 141 ? -0.971 -0.254 -13.678 1.00 88.81 141 GLY A O 1
ATOM 1164 N N . MET A 1 142 ? 0.195 1.129 -14.991 1.00 90.56 142 MET A N 1
ATOM 1165 C CA . MET A 1 142 ? -0.098 0.408 -16.237 1.00 90.56 142 MET A CA 1
ATOM 1166 C C . MET A 1 142 ? 0.445 -1.025 -16.231 1.00 90.56 142 MET A C 1
ATOM 1168 O O . MET A 1 142 ? -0.230 -1.930 -16.732 1.00 90.56 142 MET A O 1
ATOM 1172 N N . LEU A 1 143 ? 1.622 -1.243 -15.634 1.00 88.94 143 LEU A N 1
ATOM 1173 C CA . LEU A 1 143 ? 2.194 -2.573 -15.407 1.00 88.94 143 LEU A CA 1
ATOM 1174 C C . LEU A 1 143 ? 1.331 -3.401 -14.444 1.00 88.94 143 LEU A C 1
ATOM 1176 O O . LEU A 1 143 ? 1.038 -4.560 -14.730 1.00 88.94 143 LEU A O 1
ATOM 1180 N N . SER A 1 144 ? 0.864 -2.786 -13.355 1.00 85.88 144 SER A N 1
ATOM 1181 C CA . SER A 1 144 ? -0.044 -3.400 -12.368 1.00 85.88 144 SER A CA 1
ATOM 1182 C C . SER A 1 144 ? -1.328 -3.910 -13.020 1.00 85.88 144 SER A C 1
ATOM 1184 O O . SER A 1 144 ? -1.780 -5.021 -12.756 1.00 85.88 144 SER A O 1
ATOM 1186 N N . CYS A 1 145 ? -1.889 -3.098 -13.917 1.00 88.12 145 CYS A N 1
ATOM 1187 C CA . CYS A 1 145 ? -3.104 -3.399 -14.668 1.00 88.12 145 CYS A CA 1
ATOM 1188 C C . CYS A 1 145 ? -2.870 -4.342 -15.859 1.00 88.12 145 CYS A C 1
ATOM 1190 O O . CYS A 1 145 ? -3.795 -4.563 -16.642 1.00 88.12 145 CYS A O 1
ATOM 1192 N N . GLN A 1 146 ? -1.648 -4.862 -16.040 1.00 89.06 146 GLN A N 1
ATOM 1193 C CA . GLN A 1 146 ? -1.260 -5.726 -17.164 1.00 89.06 146 GLN A CA 1
ATOM 1194 C C . GLN A 1 146 ? -1.618 -5.109 -18.527 1.00 89.06 146 GLN A C 1
ATOM 1196 O O . GLN A 1 146 ? -2.055 -5.783 -19.466 1.00 89.06 146 GLN A O 1
ATOM 1201 N N . SER A 1 147 ? -1.483 -3.786 -18.631 1.00 89.94 147 SER A N 1
ATOM 1202 C CA . SER A 1 147 ? -1.930 -3.048 -19.803 1.00 89.94 147 SER A CA 1
ATOM 1203 C C . SER A 1 147 ? -1.046 -3.340 -21.008 1.00 89.94 147 SER A C 1
ATOM 1205 O O . SER A 1 147 ? 0.172 -3.188 -20.965 1.00 89.94 147 SER A O 1
ATOM 1207 N N . LYS A 1 148 ? -1.661 -3.641 -22.155 1.00 90.25 148 LYS A N 1
ATOM 1208 C CA . LYS A 1 148 ? -0.923 -3.831 -23.416 1.00 90.25 148 LYS A CA 1
ATOM 1209 C C . LYS A 1 148 ? -0.187 -2.569 -23.872 1.00 90.25 148 LYS A C 1
ATOM 1211 O O . LYS A 1 148 ? 0.722 -2.655 -24.685 1.00 90.25 148 LYS A O 1
ATOM 1216 N N . ARG A 1 149 ? -0.555 -1.391 -23.353 1.00 89.62 149 ARG A N 1
ATOM 1217 C CA . ARG A 1 149 ? 0.006 -0.082 -23.742 1.00 89.62 149 ARG A CA 1
ATOM 1218 C C . ARG A 1 149 ? 1.505 0.066 -23.479 1.00 89.62 149 ARG A C 1
ATOM 1220 O O . ARG A 1 149 ? 2.125 0.926 -24.092 1.00 89.62 149 ARG A O 1
ATOM 1227 N N . ILE A 1 150 ? 2.063 -0.741 -22.581 1.00 91.12 150 ILE A N 1
ATOM 1228 C CA . ILE A 1 150 ? 3.493 -0.734 -22.258 1.00 91.12 150 ILE A CA 1
ATOM 1229 C C . ILE A 1 150 ? 4.272 -1.847 -22.976 1.00 91.12 150 ILE A C 1
ATOM 1231 O O . ILE A 1 150 ? 5.480 -1.933 -22.797 1.00 91.12 150 ILE A O 1
ATOM 1235 N N . LEU A 1 151 ? 3.620 -2.683 -23.793 1.00 91.12 151 LEU A N 1
ATOM 1236 C CA . LEU A 1 151 ? 4.293 -3.700 -24.608 1.00 91.12 151 LEU A CA 1
ATOM 1237 C C . LEU A 1 151 ? 4.987 -3.056 -25.814 1.00 91.12 151 LEU A C 1
ATOM 1239 O O . LEU A 1 151 ? 4.435 -2.165 -26.464 1.00 91.12 151 LEU A O 1
ATOM 1243 N N . GLY A 1 152 ? 6.193 -3.520 -26.139 1.00 86.06 152 GLY A N 1
ATOM 1244 C CA . GLY A 1 152 ? 7.021 -2.919 -27.187 1.00 86.06 152 GLY A CA 1
ATOM 1245 C C . GLY A 1 152 ? 6.470 -3.058 -28.602 1.00 86.06 152 GLY A C 1
ATOM 1246 O O . GLY A 1 152 ? 6.653 -2.155 -29.429 1.00 86.06 152 GLY A O 1
ATOM 1247 N N . ASP A 1 153 ? 5.759 -4.148 -28.864 1.00 84.88 153 ASP A N 1
ATOM 1248 C CA . ASP A 1 153 ? 5.138 -4.493 -30.145 1.00 84.88 153 ASP A CA 1
ATOM 1249 C C . ASP A 1 153 ? 3.716 -3.938 -30.307 1.00 84.88 153 ASP A C 1
ATOM 1251 O O . ASP A 1 153 ? 3.178 -3.904 -31.414 1.00 84.88 153 ASP A O 1
ATOM 1255 N N . TYR A 1 154 ? 3.108 -3.450 -29.228 1.00 83.12 154 TYR A N 1
ATOM 1256 C CA . TYR A 1 154 ? 1.749 -2.948 -29.265 1.00 83.12 154 TYR A CA 1
ATOM 1257 C C . TYR A 1 154 ? 1.706 -1.481 -29.711 1.00 83.12 154 TYR A C 1
ATOM 1259 O O . TYR A 1 154 ? 2.467 -0.617 -29.261 1.00 83.12 154 TYR A O 1
ATOM 1267 N N . ARG A 1 155 ? 0.789 -1.184 -30.632 1.00 81.00 155 ARG A N 1
ATOM 1268 C CA . ARG A 1 155 ? 0.490 0.168 -31.109 1.00 81.00 155 ARG A CA 1
ATOM 1269 C C . ARG A 1 155 ? -1.011 0.387 -31.045 1.00 81.00 155 ARG A C 1
ATOM 1271 O O . ARG A 1 155 ? -1.796 -0.526 -31.288 1.00 81.00 155 ARG A O 1
ATOM 1278 N N . VAL A 1 156 ? -1.401 1.607 -30.703 1.00 84.69 156 VAL A N 1
ATOM 1279 C CA . VAL A 1 156 ? -2.796 2.033 -30.665 1.00 84.69 156 VAL A CA 1
ATOM 1280 C C . VAL A 1 156 ? -2.947 3.322 -31.435 1.00 84.69 156 VAL A C 1
ATOM 1282 O O . VAL A 1 156 ? -2.074 4.186 -31.376 1.00 84.69 156 VAL A O 1
ATOM 1285 N N . ASP A 1 157 ? -4.066 3.439 -32.138 1.00 84.44 157 ASP A N 1
ATOM 1286 C CA . ASP A 1 157 ? -4.487 4.713 -32.686 1.00 84.44 157 ASP A CA 1
ATOM 1287 C C . ASP A 1 157 ? -4.656 5.748 -31.549 1.00 84.44 157 ASP A C 1
ATOM 1289 O O . ASP A 1 157 ? -5.370 5.471 -30.573 1.00 84.44 157 ASP A O 1
ATOM 1293 N N . PRO A 1 158 ? -4.027 6.933 -31.653 1.00 86.62 158 PRO A N 1
ATOM 1294 C CA . PRO A 1 158 ? -4.188 8.018 -30.687 1.00 86.62 158 PRO A CA 1
ATOM 1295 C C . PRO A 1 158 ? -5.644 8.423 -30.422 1.00 86.62 158 PRO A C 1
ATOM 1297 O O . PRO A 1 158 ? -5.927 8.945 -29.345 1.00 86.62 158 PRO A O 1
ATOM 1300 N N . TYR A 1 159 ? -6.567 8.152 -31.352 1.00 87.81 159 TYR A N 1
ATOM 1301 C CA . TYR A 1 159 ? -8.003 8.352 -31.154 1.00 87.81 159 TYR A CA 1
ATOM 1302 C C . TYR A 1 159 ? -8.564 7.523 -29.985 1.00 87.81 159 TYR A C 1
ATOM 1304 O O . TYR A 1 159 ? -9.430 7.996 -29.253 1.00 87.81 159 TYR A O 1
ATOM 1312 N N . TYR A 1 160 ? -8.058 6.303 -29.769 1.00 86.19 160 TYR A N 1
ATOM 1313 C CA . TYR A 1 160 ? -8.520 5.430 -28.682 1.00 86.19 160 TYR A CA 1
ATOM 1314 C C . TYR A 1 160 ? -7.763 5.642 -27.372 1.00 86.19 160 TYR A C 1
ATOM 1316 O O . TYR A 1 160 ? -8.287 5.342 -26.300 1.00 86.19 160 TYR A O 1
ATOM 1324 N N . SER A 1 161 ? -6.501 6.069 -27.431 1.00 85.06 161 SER A N 1
ATOM 1325 C CA . SER A 1 161 ? -5.700 6.304 -26.232 1.00 85.06 161 SER A CA 1
ATOM 1326 C C . SER A 1 161 ? -4.486 7.160 -26.543 1.00 85.06 161 SER A C 1
ATOM 1328 O O . SER A 1 161 ? -3.673 6.823 -27.400 1.00 85.06 161 SER A O 1
ATOM 1330 N N . VAL A 1 162 ? -4.342 8.237 -25.778 1.00 88.94 162 VAL A N 1
ATOM 1331 C CA . VAL A 1 162 ? -3.216 9.171 -25.886 1.00 88.94 162 VAL A CA 1
ATOM 1332 C C . VAL A 1 162 ? -2.011 8.768 -25.036 1.00 88.94 162 VAL A C 1
ATOM 1334 O O . VAL A 1 162 ? -0.944 9.359 -25.189 1.00 88.94 162 VAL A O 1
ATOM 1337 N N . TYR A 1 163 ? -2.163 7.769 -24.158 1.00 90.31 163 TYR A N 1
ATOM 1338 C CA . TYR A 1 163 ? -1.084 7.318 -23.284 1.00 90.31 163 TYR A CA 1
ATOM 1339 C C . TYR A 1 163 ? 0.087 6.768 -24.101 1.00 90.31 163 TYR A C 1
ATOM 1341 O O . TYR A 1 163 ? -0.095 5.940 -25.000 1.00 90.31 163 TYR A O 1
ATOM 1349 N N . LYS A 1 164 ? 1.298 7.191 -23.737 1.00 87.56 164 LYS A N 1
ATOM 1350 C CA . LYS A 1 164 ? 2.557 6.703 -24.298 1.00 87.56 164 LYS A CA 1
ATOM 1351 C C . LYS A 1 164 ? 3.514 6.389 -23.148 1.00 87.56 164 LYS A C 1
ATOM 1353 O O . LYS A 1 164 ? 3.591 7.197 -22.225 1.00 87.56 164 LYS A O 1
ATOM 1358 N N . PRO A 1 165 ? 4.252 5.266 -23.197 1.00 88.75 165 PRO A N 1
ATOM 1359 C CA . PRO A 1 165 ? 5.281 4.984 -22.205 1.00 88.75 165 PRO A CA 1
ATOM 1360 C C . PRO A 1 165 ? 6.300 6.132 -22.117 1.00 88.75 165 PRO A C 1
ATOM 1362 O O . PRO A 1 165 ? 6.660 6.686 -23.165 1.00 88.75 165 PRO A O 1
ATOM 1365 N N . PRO A 1 166 ? 6.785 6.478 -20.911 1.00 90.69 166 PRO A N 1
ATOM 1366 C CA . PRO A 1 166 ? 7.720 7.583 -20.735 1.00 90.69 166 PRO A CA 1
ATOM 1367 C C . PRO A 1 166 ? 9.009 7.362 -21.529 1.00 90.69 166 PRO A C 1
ATOM 1369 O O . PRO A 1 166 ? 9.586 6.274 -21.517 1.00 90.69 166 PRO A O 1
ATOM 1372 N N . THR A 1 167 ? 9.471 8.398 -22.227 1.00 86.19 167 THR A N 1
ATOM 1373 C CA . THR A 1 167 ? 10.699 8.349 -23.033 1.00 86.19 167 THR A CA 1
ATOM 1374 C C . THR A 1 167 ? 11.888 8.962 -22.291 1.00 86.19 167 THR A C 1
ATOM 1376 O O . THR A 1 167 ? 11.708 9.984 -21.629 1.00 86.19 167 THR A O 1
ATOM 1379 N N . PRO A 1 168 ? 13.116 8.440 -22.474 1.00 89.44 168 PRO A N 1
ATOM 1380 C CA . PRO A 1 168 ? 13.470 7.277 -23.296 1.00 89.44 168 PRO A CA 1
ATOM 1381 C C . PRO A 1 168 ? 13.142 5.945 -22.600 1.00 89.44 168 PRO A C 1
ATOM 1383 O O . PRO A 1 168 ? 13.093 5.884 -21.376 1.00 89.44 168 PRO A O 1
ATOM 1386 N N . PHE A 1 169 ? 12.959 4.873 -23.375 1.00 88.75 169 PHE A N 1
ATOM 1387 C CA . PHE A 1 169 ? 12.698 3.519 -22.871 1.00 88.75 169 PHE A CA 1
ATOM 1388 C C . PHE A 1 169 ? 13.536 2.462 -23.605 1.00 88.75 169 PHE A C 1
ATOM 1390 O O . PHE A 1 169 ? 13.987 2.694 -24.730 1.00 88.75 169 PHE A O 1
ATOM 1397 N N . LYS A 1 170 ? 13.707 1.282 -22.997 1.00 87.75 170 LYS A N 1
ATOM 1398 C CA . LYS A 1 170 ? 14.293 0.089 -23.635 1.00 87.75 170 LYS A CA 1
ATOM 1399 C C . LYS A 1 170 ? 13.380 -1.126 -23.417 1.00 87.75 170 LYS A C 1
ATOM 1401 O O . LYS A 1 170 ? 12.913 -1.316 -22.296 1.00 87.75 170 LYS A O 1
ATOM 1406 N N . PRO A 1 171 ? 13.115 -1.945 -24.452 1.00 89.81 171 PRO A N 1
ATOM 1407 C CA . PRO A 1 171 ? 12.388 -3.199 -24.283 1.00 89.81 171 PRO A CA 1
ATOM 1408 C C . PRO A 1 171 ? 13.128 -4.159 -23.346 1.00 89.81 171 PRO A C 1
ATOM 1410 O O . PRO A 1 171 ? 14.344 -4.317 -23.467 1.00 89.81 171 PRO A O 1
ATOM 1413 N N . GLY A 1 172 ? 12.404 -4.813 -22.444 1.00 88.00 172 GLY A N 1
ATOM 1414 C CA . GLY A 1 172 ? 12.947 -5.825 -21.544 1.00 88.00 172 GLY A CA 1
ATOM 1415 C C . GLY A 1 172 ? 11.868 -6.625 -20.826 1.00 88.00 172 GLY A C 1
ATOM 1416 O O . GLY A 1 172 ? 10.685 -6.293 -20.884 1.00 88.00 172 GLY A O 1
ATOM 1417 N N . ASP A 1 173 ? 12.294 -7.673 -20.129 1.00 88.38 173 ASP A N 1
ATOM 1418 C CA . ASP A 1 173 ? 11.395 -8.564 -19.398 1.00 88.38 173 ASP A CA 1
ATOM 1419 C C . ASP A 1 173 ? 11.315 -8.178 -17.914 1.00 88.38 173 ASP A C 1
ATOM 1421 O O . ASP A 1 173 ? 12.321 -7.843 -17.275 1.00 88.38 173 ASP A O 1
ATOM 1425 N N . ILE A 1 174 ? 10.111 -8.254 -17.347 1.00 86.62 174 ILE A N 1
ATOM 1426 C CA . ILE A 1 174 ? 9.808 -7.880 -15.960 1.00 86.62 174 ILE A CA 1
ATOM 1427 C C . ILE A 1 174 ? 9.279 -9.092 -15.190 1.00 86.62 174 ILE A C 1
ATOM 1429 O O . ILE A 1 174 ? 8.459 -9.849 -15.706 1.00 86.62 174 ILE A O 1
ATOM 1433 N N . GLN A 1 175 ? 9.702 -9.241 -13.930 1.00 87.50 175 GLN A N 1
ATOM 1434 C CA . GLN A 1 175 ? 9.205 -10.277 -13.024 1.00 87.50 175 GLN A CA 1
ATOM 1435 C C . GLN A 1 175 ? 8.417 -9.640 -11.876 1.00 87.50 175 GLN A C 1
ATOM 1437 O O . GLN A 1 175 ? 8.980 -9.106 -10.927 1.00 87.50 175 GLN A O 1
ATOM 1442 N N . SER A 1 176 ? 7.100 -9.744 -11.916 1.00 86.25 176 SER A N 1
ATOM 1443 C CA . SER A 1 176 ? 6.231 -9.239 -10.858 1.00 86.25 176 SER A CA 1
ATOM 1444 C C . SER A 1 176 ? 5.866 -10.334 -9.861 1.00 86.25 176 SER A C 1
ATOM 1446 O O . SER A 1 176 ? 5.668 -11.484 -10.243 1.00 86.25 176 SER A O 1
ATOM 1448 N N . ILE A 1 177 ? 5.729 -9.965 -8.591 1.00 88.81 177 ILE A N 1
ATOM 1449 C CA . ILE A 1 177 ? 5.216 -10.807 -7.512 1.00 88.81 177 ILE A CA 1
ATOM 1450 C C . ILE A 1 177 ? 4.135 -10.027 -6.762 1.00 88.81 177 ILE A C 1
ATOM 1452 O O . ILE A 1 177 ? 4.441 -9.119 -6.002 1.00 88.81 177 ILE A O 1
ATOM 1456 N N . SER A 1 178 ? 2.873 -10.395 -6.929 1.00 86.94 178 SER A N 1
ATOM 1457 C CA . SER A 1 178 ? 1.748 -9.788 -6.220 1.00 86.94 178 SER A CA 1
ATOM 1458 C C . SER A 1 178 ? 1.477 -10.492 -4.898 1.00 86.94 178 SER A C 1
ATOM 1460 O O . SER A 1 178 ? 1.443 -11.719 -4.852 1.00 86.94 178 SER A O 1
ATOM 1462 N N . PHE A 1 179 ? 1.248 -9.721 -3.836 1.00 87.75 179 PHE A N 1
ATOM 1463 C CA . PHE A 1 179 ? 0.703 -10.190 -2.568 1.00 87.75 179 PHE A CA 1
ATOM 1464 C C . PHE A 1 179 ? -0.627 -9.485 -2.289 1.00 87.75 179 PHE A C 1
ATOM 1466 O O . PHE A 1 179 ? -0.697 -8.259 -2.240 1.00 87.75 179 PHE A O 1
ATOM 1473 N N . THR A 1 180 ? -1.690 -10.249 -2.066 1.00 85.31 180 THR A N 1
ATOM 1474 C CA . THR A 1 180 ? -3.030 -9.698 -1.815 1.00 85.31 180 THR A CA 1
ATOM 1475 C C . THR A 1 180 ? -3.591 -10.253 -0.511 1.00 85.31 180 THR A C 1
ATOM 1477 O O . THR A 1 180 ? -3.636 -11.470 -0.319 1.00 85.31 180 THR A O 1
ATOM 1480 N N . GLY A 1 181 ? -4.001 -9.370 0.400 1.00 83.56 181 GLY A N 1
ATOM 1481 C CA . GLY A 1 181 ? -4.511 -9.726 1.723 1.00 83.56 181 GLY A CA 1
ATOM 1482 C C . GLY A 1 181 ? -4.334 -8.615 2.762 1.00 83.56 181 GLY A C 1
ATOM 1483 O O . GLY A 1 181 ? -4.019 -7.471 2.440 1.00 83.56 181 GLY A O 1
ATOM 1484 N N . PHE A 1 182 ? -4.511 -8.960 4.040 1.00 81.12 182 PHE A N 1
ATOM 1485 C CA . PHE A 1 182 ? -4.259 -8.045 5.155 1.00 81.12 182 PHE A CA 1
ATOM 1486 C C . PHE A 1 182 ? -2.777 -8.079 5.552 1.00 81.12 182 PHE A C 1
ATOM 1488 O O . PHE A 1 182 ? -2.348 -8.891 6.371 1.00 81.12 182 PHE A O 1
ATOM 1495 N N . ILE A 1 183 ? -1.972 -7.232 4.908 1.00 81.25 183 ILE A N 1
ATOM 1496 C CA . ILE A 1 183 ? -0.508 -7.320 4.961 1.00 81.25 183 ILE A CA 1
ATOM 1497 C C . ILE A 1 183 ? 0.063 -6.321 5.983 1.00 81.25 183 ILE A C 1
ATOM 1499 O O . ILE A 1 183 ? -0.170 -5.116 5.866 1.00 81.25 183 ILE A O 1
ATOM 1503 N N . PRO A 1 184 ? 0.850 -6.772 6.979 1.00 81.25 184 PRO A N 1
ATOM 1504 C CA . PRO A 1 184 ? 1.409 -5.878 7.986 1.00 81.25 184 PRO A CA 1
ATOM 1505 C C . PRO A 1 184 ? 2.571 -5.040 7.443 1.00 81.25 184 PRO A C 1
ATOM 1507 O O . PRO A 1 184 ? 3.377 -5.492 6.630 1.00 81.25 184 PRO A O 1
ATOM 1510 N N . ALA A 1 185 ? 2.756 -3.838 7.996 1.00 81.00 185 ALA A N 1
ATOM 1511 C CA . ALA A 1 185 ? 3.860 -2.946 7.622 1.00 81.00 185 ALA A CA 1
ATOM 1512 C C . ALA A 1 185 ? 5.258 -3.576 7.825 1.00 81.00 185 ALA A C 1
ATOM 1514 O O . ALA A 1 185 ? 6.205 -3.260 7.102 1.00 81.00 185 ALA A O 1
ATOM 1515 N N . SER A 1 186 ? 5.401 -4.496 8.788 1.00 81.56 186 SER A N 1
ATOM 1516 C CA . SER A 1 186 ? 6.639 -5.259 9.003 1.00 81.56 186 SER A CA 1
ATOM 1517 C C . SER A 1 186 ? 6.994 -6.148 7.808 1.00 81.56 186 SER A C 1
ATOM 1519 O O . SER A 1 186 ? 8.175 -6.273 7.478 1.00 81.56 186 SER A O 1
ATOM 1521 N N . PHE A 1 187 ? 5.993 -6.712 7.125 1.00 83.88 187 PHE A N 1
ATOM 1522 C CA . PHE A 1 187 ? 6.183 -7.506 5.913 1.00 83.88 187 PHE A CA 1
ATOM 1523 C C . PHE A 1 187 ? 6.679 -6.633 4.755 1.00 83.88 187 PHE A C 1
ATOM 1525 O O . PHE A 1 187 ? 7.656 -6.995 4.098 1.00 83.88 187 PHE A O 1
ATOM 1532 N N . VAL A 1 188 ? 6.085 -5.447 4.563 1.00 83.69 188 VAL A N 1
ATOM 1533 C CA . VAL A 1 188 ? 6.542 -4.456 3.567 1.00 83.69 188 VAL A CA 1
ATOM 1534 C C . VAL A 1 188 ? 8.007 -4.089 3.815 1.00 83.69 188 VAL A C 1
ATOM 1536 O O . VAL A 1 188 ? 8.838 -4.153 2.911 1.00 83.69 188 VAL A O 1
ATOM 1539 N N . ARG A 1 189 ? 8.362 -3.780 5.068 1.00 84.56 189 ARG A N 1
ATOM 1540 C CA . ARG A 1 189 ? 9.740 -3.437 5.448 1.00 84.56 189 ARG A CA 1
ATOM 1541 C C . ARG A 1 189 ? 10.718 -4.589 5.206 1.00 84.56 189 ARG A C 1
ATOM 1543 O O . ARG A 1 189 ? 11.801 -4.363 4.671 1.00 84.56 189 ARG A O 1
ATOM 1550 N N . SER A 1 190 ? 10.352 -5.813 5.591 1.00 85.81 190 SER A N 1
ATOM 1551 C CA . SER A 1 190 ? 11.179 -7.004 5.346 1.00 85.81 190 SER A CA 1
ATOM 1552 C C . SER A 1 190 ? 11.388 -7.236 3.849 1.00 85.81 190 SER A C 1
ATOM 1554 O O . SER A 1 190 ? 12.499 -7.540 3.420 1.00 85.81 190 SER A O 1
ATOM 1556 N N . THR A 1 191 ? 10.341 -7.020 3.056 1.00 87.00 191 THR A N 1
ATOM 1557 C CA . THR A 1 191 ? 10.381 -7.118 1.597 1.00 87.00 191 THR A CA 1
ATOM 1558 C C . THR A 1 191 ? 11.342 -6.099 0.992 1.00 87.00 191 THR A C 1
ATOM 1560 O O . THR A 1 191 ? 12.203 -6.487 0.208 1.00 87.00 191 THR A O 1
ATOM 1563 N N . ILE A 1 192 ? 11.255 -4.824 1.388 1.00 85.25 192 ILE A N 1
ATOM 1564 C CA . ILE A 1 192 ? 12.176 -3.769 0.930 1.00 85.25 192 ILE A CA 1
ATOM 1565 C C . ILE A 1 192 ? 13.633 -4.173 1.192 1.00 85.25 192 ILE A C 1
ATOM 1567 O O . ILE A 1 192 ? 14.477 -4.050 0.306 1.00 85.25 192 ILE A O 1
ATOM 1571 N N . ASN A 1 193 ? 13.929 -4.692 2.388 1.00 87.50 193 ASN A N 1
ATOM 1572 C CA . ASN A 1 193 ? 15.281 -5.119 2.752 1.00 87.50 193 ASN A CA 1
ATOM 1573 C C . ASN A 1 193 ? 15.766 -6.298 1.895 1.00 87.50 193 ASN A C 1
ATOM 1575 O O . ASN A 1 193 ? 16.843 -6.221 1.309 1.00 87.50 193 ASN A O 1
ATOM 1579 N N . LYS A 1 194 ? 14.950 -7.351 1.756 1.00 87.44 194 LYS A N 1
ATOM 1580 C CA . LYS A 1 194 ? 15.275 -8.510 0.906 1.00 87.44 194 LYS A CA 1
ATOM 1581 C C . LYS A 1 194 ? 15.467 -8.107 -0.553 1.00 87.44 194 LYS A C 1
ATOM 1583 O O . LYS A 1 194 ? 16.349 -8.624 -1.232 1.00 87.44 194 LYS A O 1
ATOM 1588 N N . LEU A 1 195 ? 14.656 -7.174 -1.044 1.00 85.50 195 LEU A N 1
ATOM 1589 C CA . LEU A 1 195 ? 14.777 -6.676 -2.405 1.00 85.50 195 LEU A CA 1
ATOM 1590 C C . LEU A 1 195 ? 16.095 -5.919 -2.602 1.00 85.50 195 LEU A C 1
ATOM 1592 O O . LEU A 1 195 ? 16.789 -6.178 -3.581 1.00 85.50 195 LEU A O 1
ATOM 1596 N N . ARG A 1 196 ? 16.509 -5.077 -1.648 1.00 84.25 196 ARG A N 1
ATOM 1597 C CA . ARG A 1 196 ? 17.847 -4.455 -1.677 1.00 84.25 196 ARG A CA 1
ATOM 1598 C C . ARG A 1 196 ? 18.970 -5.490 -1.740 1.00 84.25 196 ARG A C 1
ATOM 1600 O O . ARG A 1 196 ? 19.857 -5.361 -2.578 1.00 84.25 196 ARG A O 1
ATOM 1607 N N . GLU A 1 197 ? 18.911 -6.540 -0.921 1.00 86.62 197 GLU A N 1
ATOM 1608 C CA . GLU A 1 197 ? 19.899 -7.631 -0.954 1.00 86.62 197 GLU A CA 1
ATOM 1609 C C . GLU A 1 197 ? 19.960 -8.308 -2.332 1.00 86.62 197 GLU A C 1
ATOM 1611 O O . GLU A 1 197 ? 21.046 -8.566 -2.856 1.00 86.62 197 GLU A O 1
ATOM 1616 N N . ILE A 1 198 ? 18.801 -8.567 -2.948 1.00 85.12 198 ILE A N 1
ATOM 1617 C CA . ILE A 1 198 ? 18.712 -9.156 -4.291 1.00 85.12 198 ILE A CA 1
ATOM 1618 C C . ILE A 1 198 ? 19.297 -8.213 -5.343 1.00 85.12 198 ILE A C 1
ATOM 1620 O O . ILE A 1 198 ? 20.046 -8.683 -6.201 1.00 85.12 198 ILE A O 1
ATOM 1624 N N . ILE A 1 199 ? 18.978 -6.916 -5.279 1.00 84.19 199 ILE A N 1
ATOM 1625 C CA . ILE A 1 199 ? 19.495 -5.907 -6.211 1.00 84.19 199 ILE A CA 1
ATOM 1626 C C . ILE A 1 199 ? 21.022 -5.909 -6.189 1.00 84.19 199 ILE A C 1
ATOM 1628 O O . ILE A 1 199 ? 21.642 -6.045 -7.241 1.00 84.19 199 ILE A O 1
ATOM 1632 N N . ILE A 1 200 ? 21.620 -5.844 -4.997 1.00 84.00 200 ILE A N 1
ATOM 1633 C CA . ILE A 1 200 ? 23.077 -5.854 -4.826 1.00 84.00 200 ILE A CA 1
ATOM 1634 C C . ILE A 1 200 ? 23.663 -7.176 -5.340 1.00 84.00 200 ILE A C 1
ATOM 1636 O O . ILE A 1 200 ? 24.569 -7.176 -6.171 1.00 84.00 200 ILE A O 1
ATOM 1640 N N . LYS A 1 201 ? 23.120 -8.318 -4.895 1.00 85.50 201 LYS A N 1
ATOM 1641 C CA . LYS A 1 201 ? 23.651 -9.651 -5.226 1.00 85.50 201 LYS A CA 1
ATOM 1642 C C . LYS A 1 201 ? 23.578 -9.977 -6.718 1.00 85.50 201 LYS A C 1
ATOM 1644 O O . LYS A 1 201 ? 24.456 -10.662 -7.235 1.00 85.50 201 LYS A O 1
ATOM 1649 N N . LYS A 1 202 ? 22.511 -9.550 -7.397 1.00 83.12 202 LYS A N 1
ATOM 1650 C CA . LYS A 1 202 ? 22.284 -9.817 -8.826 1.00 83.12 202 LYS A CA 1
ATOM 1651 C C . LYS A 1 202 ? 22.718 -8.661 -9.731 1.00 83.12 202 LYS A C 1
ATOM 1653 O O . LYS A 1 202 ? 22.489 -8.755 -10.934 1.00 83.12 202 LYS A O 1
ATOM 1658 N N . ALA A 1 203 ? 23.315 -7.605 -9.170 1.00 81.94 203 ALA A N 1
ATOM 1659 C CA . ALA A 1 203 ? 23.656 -6.373 -9.879 1.00 81.94 203 ALA A CA 1
ATOM 1660 C C . ALA A 1 203 ? 22.472 -5.827 -10.703 1.00 81.94 203 ALA A C 1
ATOM 1662 O O . ALA A 1 203 ? 22.625 -5.437 -11.860 1.00 81.94 203 ALA A O 1
ATOM 1663 N N . LEU A 1 204 ? 21.271 -5.851 -10.111 1.00 79.38 204 LEU A N 1
ATOM 1664 C CA . LEU A 1 204 ? 20.091 -5.268 -10.742 1.00 79.38 204 LEU A CA 1
ATOM 1665 C C . LEU A 1 204 ? 20.198 -3.742 -10.701 1.00 79.38 204 LEU A C 1
ATOM 1667 O O . LEU A 1 204 ? 20.792 -3.186 -9.774 1.00 79.38 204 LEU A O 1
ATOM 1671 N N . PRO A 1 205 ? 19.613 -3.056 -11.685 1.00 77.12 205 PRO A N 1
ATOM 1672 C CA . PRO A 1 205 ? 19.698 -1.607 -11.757 1.00 77.12 205 PRO A CA 1
ATOM 1673 C C . PRO A 1 205 ? 18.810 -0.912 -10.719 1.00 77.12 205 PRO A C 1
ATOM 1675 O O . PRO A 1 205 ? 19.215 0.075 -10.112 1.00 77.12 205 PRO A O 1
ATOM 1678 N N . TRP A 1 206 ? 17.599 -1.430 -10.521 1.00 84.00 206 TRP A N 1
ATOM 167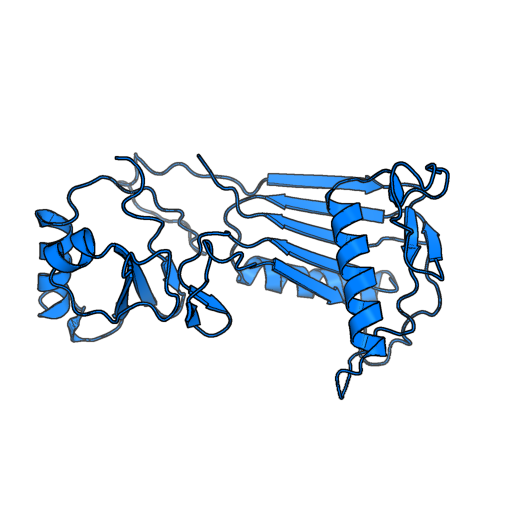9 C CA . TRP A 1 206 ? 16.608 -0.949 -9.566 1.00 84.00 206 TRP A CA 1
ATOM 1680 C C . TRP A 1 206 ? 15.475 -1.974 -9.444 1.00 84.00 206 TRP A C 1
ATOM 1682 O O . TRP A 1 206 ? 15.361 -2.903 -10.248 1.00 84.00 206 TRP A O 1
ATOM 1692 N N . ALA A 1 207 ? 14.626 -1.799 -8.438 1.00 86.81 207 ALA A N 1
ATOM 1693 C CA . ALA A 1 207 ? 13.350 -2.490 -8.322 1.00 86.81 207 ALA A CA 1
ATOM 1694 C C . ALA A 1 207 ? 12.258 -1.566 -7.783 1.00 86.81 207 ALA A C 1
ATOM 1696 O O . ALA A 1 207 ? 12.549 -0.464 -7.315 1.00 86.81 207 ALA A O 1
ATOM 1697 N N . SER A 1 208 ? 11.003 -2.008 -7.843 1.00 88.31 208 SER A N 1
ATOM 1698 C CA . SER A 1 208 ? 9.858 -1.190 -7.441 1.00 88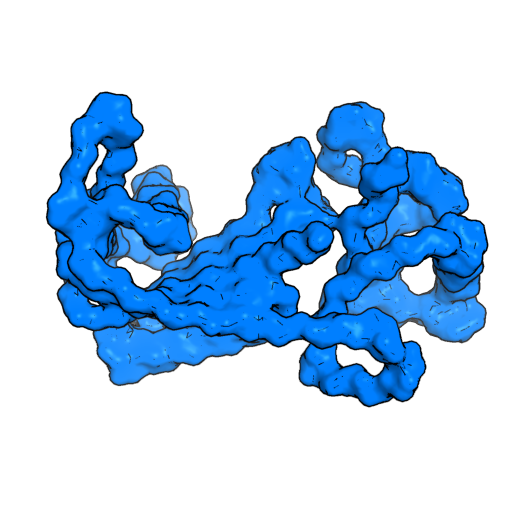.31 208 SER A CA 1
ATOM 1699 C C . SER A 1 208 ? 8.881 -1.952 -6.558 1.00 88.31 208 SER A C 1
ATOM 1701 O O . SER A 1 208 ? 8.567 -3.110 -6.815 1.00 88.31 208 SER A O 1
ATOM 1703 N N . ILE A 1 209 ? 8.328 -1.289 -5.553 1.00 88.31 209 ILE A N 1
ATOM 1704 C CA . ILE A 1 209 ? 7.219 -1.824 -4.757 1.00 88.31 209 ILE A CA 1
ATOM 1705 C C . ILE A 1 209 ? 6.075 -0.828 -4.834 1.00 88.31 209 ILE A C 1
ATOM 1707 O O . ILE A 1 209 ? 6.303 0.352 -4.583 1.00 88.31 209 ILE A O 1
ATOM 1711 N N . ILE A 1 210 ? 4.865 -1.296 -5.138 1.00 87.69 210 ILE A N 1
ATOM 1712 C CA . ILE A 1 210 ? 3.650 -0.504 -4.963 1.00 87.69 210 ILE A CA 1
ATOM 1713 C C . ILE A 1 210 ? 2.793 -1.131 -3.872 1.00 87.69 210 ILE A C 1
ATOM 1715 O O . ILE A 1 210 ? 2.407 -2.298 -3.918 1.00 87.69 210 ILE A O 1
ATOM 1719 N N . VAL A 1 211 ? 2.475 -0.320 -2.878 1.00 85.94 211 VAL A N 1
ATOM 1720 C CA . VAL A 1 211 ? 1.560 -0.674 -1.805 1.00 85.94 211 VAL A CA 1
ATOM 1721 C C . VAL A 1 211 ? 0.240 0.021 -2.076 1.00 85.94 211 VAL A C 1
ATOM 1723 O O . VAL A 1 211 ? 0.213 1.247 -2.135 1.00 85.94 211 VAL A O 1
ATOM 1726 N N . TRP A 1 212 ? -0.820 -0.771 -2.218 1.00 84.38 212 TRP A N 1
ATOM 1727 C CA . TRP A 1 212 ? -2.198 -0.317 -2.353 1.00 84.38 212 TRP A CA 1
ATOM 1728 C C . TRP A 1 212 ? -2.896 -0.482 -1.000 1.00 84.38 212 TRP A C 1
ATOM 1730 O O . TRP A 1 212 ? -3.102 -1.603 -0.516 1.00 84.38 212 TRP A O 1
ATOM 1740 N N . GLY A 1 213 ? -3.188 0.633 -0.338 1.00 78.88 213 GLY A N 1
ATOM 1741 C CA . GLY A 1 213 ? -3.788 0.620 0.995 1.00 78.88 213 GLY A CA 1
ATOM 1742 C C . GLY A 1 213 ? -5.293 0.336 0.972 1.00 78.88 213 GLY A C 1
ATOM 1743 O O . GLY A 1 213 ? -5.936 0.394 -0.068 1.00 78.88 213 GLY A O 1
ATOM 1744 N N . PHE A 1 214 ? -5.889 0.071 2.141 1.00 77.06 214 PHE A N 1
ATOM 1745 C CA . PHE A 1 214 ? -7.354 0.053 2.254 1.00 77.06 214 PHE A CA 1
ATOM 1746 C C . PHE A 1 214 ? -7.884 1.466 2.050 1.00 77.06 214 PHE A C 1
ATOM 1748 O O . PHE A 1 214 ? -7.517 2.371 2.814 1.00 77.06 214 PHE A O 1
ATOM 1755 N N . ASN A 1 215 ? -8.777 1.621 1.077 1.00 71.25 215 ASN A N 1
ATOM 1756 C CA . ASN A 1 215 ? -9.384 2.900 0.738 1.00 71.25 215 ASN A CA 1
ATOM 1757 C C . ASN A 1 215 ? -10.181 3.497 1.909 1.00 71.25 215 ASN A C 1
ATOM 1759 O O . ASN A 1 215 ? -10.273 4.709 2.053 1.00 71.25 215 ASN A O 1
ATOM 1763 N N . ASP A 1 216 ? -10.751 2.663 2.777 1.00 69.94 216 ASP A N 1
ATOM 1764 C CA . ASP A 1 216 ? -11.562 3.082 3.922 1.00 69.94 216 ASP A CA 1
ATOM 1765 C C . ASP A 1 216 ? -10.842 3.006 5.271 1.00 69.94 216 ASP A C 1
ATOM 1767 O O . ASP A 1 216 ? -11.481 3.028 6.325 1.00 69.94 216 ASP A O 1
ATOM 1771 N N . SER A 1 217 ? -9.508 3.024 5.255 1.00 72.81 217 SER A N 1
ATOM 1772 C CA . SER A 1 217 ? -8.722 3.247 6.470 1.00 72.81 217 SER A CA 1
ATOM 1773 C C . SER A 1 217 ? -9.131 4.580 7.110 1.00 72.81 217 SER A C 1
ATOM 1775 O O . SER A 1 217 ? -9.004 5.606 6.452 1.00 72.81 217 SER A O 1
ATOM 1777 N N . PRO A 1 218 ? -9.569 4.645 8.381 1.00 66.19 218 PRO A N 1
ATOM 1778 C CA . PRO A 1 218 ? -10.000 5.910 8.984 1.00 66.19 218 PRO A CA 1
ATOM 1779 C C . PRO A 1 218 ? -8.831 6.870 9.237 1.00 66.19 218 PRO A C 1
ATOM 1781 O O . PRO A 1 218 ? -8.993 8.087 9.166 1.00 66.19 218 PRO A O 1
ATOM 1784 N N . ILE A 1 219 ? -7.648 6.323 9.537 1.00 68.31 219 ILE A N 1
ATOM 1785 C CA . ILE A 1 219 ? -6.433 7.081 9.838 1.00 68.31 219 ILE A CA 1
ATOM 1786 C C . ILE A 1 219 ? -5.241 6.408 9.174 1.00 68.31 219 ILE A C 1
ATOM 1788 O O . ILE A 1 219 ? -4.907 5.266 9.496 1.00 68.31 219 ILE A O 1
ATOM 1792 N N . THR A 1 220 ? -4.529 7.151 8.334 1.00 71.62 220 THR A N 1
ATOM 1793 C CA . THR A 1 220 ? -3.383 6.637 7.577 1.00 71.62 220 THR A CA 1
ATOM 1794 C C . THR A 1 220 ? -2.085 7.316 8.032 1.00 71.62 220 THR A C 1
ATOM 1796 O O . THR A 1 220 ? -1.665 7.163 9.194 1.00 71.62 220 THR A O 1
ATOM 1799 N N . TRP A 1 221 ? -1.431 8.040 7.127 1.00 63.81 221 TRP A N 1
ATOM 1800 C CA . TRP A 1 221 ? -0.095 8.613 7.255 1.00 63.81 221 TRP A CA 1
ATOM 1801 C C . TRP A 1 221 ? -0.039 9.668 8.362 1.00 63.81 221 TRP A C 1
ATOM 1803 O O . TRP A 1 221 ? -0.915 10.520 8.473 1.00 63.81 221 TRP A O 1
ATOM 1813 N N . ASN A 1 222 ? 0.997 9.617 9.208 1.00 64.19 222 ASN A N 1
ATOM 1814 C CA . ASN A 1 222 ? 1.227 10.584 10.294 1.00 64.19 222 ASN A CA 1
ATOM 1815 C C . ASN A 1 222 ? 0.023 10.820 11.225 1.00 64.19 222 ASN A C 1
ATOM 1817 O O . ASN A 1 222 ? -0.143 11.915 11.755 1.00 64.19 222 ASN A O 1
ATOM 1821 N N . LYS A 1 223 ? -0.804 9.787 11.441 1.00 63.81 223 LYS A N 1
ATOM 1822 C CA . LYS A 1 223 ? -2.036 9.870 12.249 1.00 63.81 223 LYS A CA 1
ATOM 1823 C C . LYS A 1 223 ? -3.065 10.871 11.704 1.00 63.81 223 LYS A C 1
ATOM 1825 O O . LYS A 1 223 ? -3.917 11.330 12.456 1.00 63.81 223 LYS A O 1
ATOM 1830 N N . LYS A 1 224 ? -3.002 11.184 10.410 1.00 66.62 224 LYS A N 1
ATOM 1831 C CA . LYS A 1 224 ? -4.007 12.010 9.749 1.00 66.62 224 LYS A CA 1
ATOM 1832 C C . LYS A 1 224 ? -5.211 11.171 9.359 1.00 66.62 224 LYS A C 1
ATOM 1834 O O . LYS A 1 224 ? -5.070 10.009 8.968 1.00 66.62 224 LYS A O 1
ATOM 1839 N N . GLU A 1 225 ? -6.380 11.782 9.483 1.00 67.50 225 GLU A N 1
ATOM 1840 C CA . GLU A 1 225 ? -7.618 11.222 8.962 1.00 67.50 225 GLU A CA 1
ATOM 1841 C C . GLU A 1 225 ? -7.504 11.061 7.446 1.00 67.50 225 GLU A C 1
ATOM 1843 O O . GLU A 1 225 ? -6.884 11.880 6.762 1.00 67.50 225 GLU A O 1
ATOM 1848 N N . HIS A 1 226 ? -8.065 9.977 6.929 1.00 67.44 226 HIS A N 1
ATOM 1849 C CA . HIS A 1 226 ? -8.008 9.660 5.512 1.00 67.44 226 HIS A CA 1
ATOM 1850 C C . HIS A 1 226 ? -9.390 9.811 4.884 1.00 67.44 226 HIS A C 1
ATOM 1852 O O . HIS A 1 226 ? -10.386 9.247 5.341 1.00 67.44 226 HIS A O 1
ATOM 1858 N N . GLY A 1 227 ? -9.458 10.641 3.849 1.00 62.62 227 GLY A N 1
ATOM 1859 C CA . GLY A 1 227 ? -10.711 11.060 3.242 1.00 62.62 227 GLY A CA 1
ATOM 1860 C C . GLY A 1 227 ? -11.182 10.111 2.155 1.00 62.62 227 GLY A C 1
ATOM 1861 O O . GLY A 1 227 ? -11.244 10.538 1.012 1.00 62.62 227 GLY A O 1
ATOM 1862 N N . TYR A 1 228 ? -11.560 8.872 2.486 1.00 57.41 228 TYR A N 1
ATOM 1863 C CA . TYR A 1 228 ? -12.068 7.900 1.498 1.00 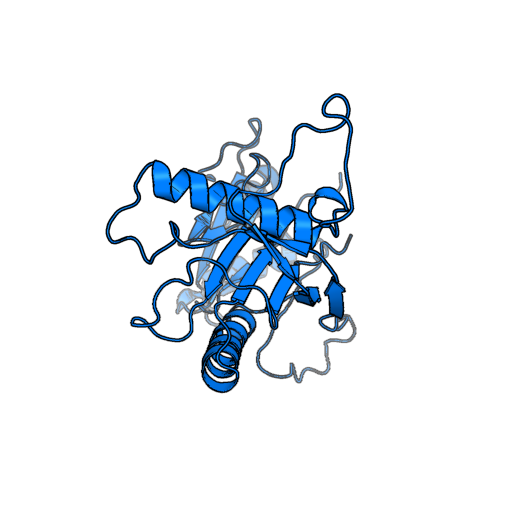57.41 228 TYR A CA 1
ATOM 1864 C C . TYR A 1 228 ? -13.118 8.503 0.545 1.00 57.41 228 TYR A C 1
ATOM 1866 O O . TYR A 1 228 ? -13.035 8.383 -0.671 1.00 57.41 228 TYR A O 1
ATOM 1874 N N . LEU A 1 229 ? -14.096 9.220 1.108 1.00 57.34 229 LEU A N 1
ATOM 1875 C CA . LEU A 1 229 ? -15.213 9.816 0.364 1.00 57.34 229 LEU A CA 1
ATOM 1876 C C . LEU A 1 229 ? -14.853 11.131 -0.350 1.00 57.34 229 LEU A C 1
ATOM 1878 O O . LEU A 1 229 ? -15.716 11.738 -0.976 1.00 57.34 229 LEU A O 1
ATOM 1882 N N . MET A 1 230 ? -13.595 11.561 -0.244 1.00 55.06 230 MET A N 1
ATOM 1883 C CA . MET A 1 230 ? -13.015 12.735 -0.899 1.00 55.06 230 MET A CA 1
ATOM 1884 C C . MET A 1 230 ? -11.838 12.328 -1.804 1.00 55.06 230 MET A C 1
ATOM 1886 O O . MET A 1 230 ? -10.910 13.114 -1.982 1.00 55.06 230 MET A O 1
ATOM 1890 N N . ASN A 1 231 ? -11.859 11.100 -2.341 1.00 56.69 231 ASN A N 1
ATOM 1891 C CA . ASN A 1 231 ? -10.779 10.508 -3.144 1.00 56.69 231 ASN A CA 1
ATOM 1892 C C . ASN A 1 231 ? -9.420 10.499 -2.425 1.00 56.69 231 ASN A C 1
ATOM 1894 O O . ASN A 1 231 ? -8.380 10.746 -3.028 1.00 56.69 231 ASN A O 1
ATOM 1898 N N . GLY A 1 232 ? -9.417 10.250 -1.116 1.00 57.91 232 GLY A N 1
ATOM 1899 C CA . GLY A 1 232 ? -8.183 9.956 -0.406 1.00 57.91 232 GLY A CA 1
ATOM 1900 C C . GLY A 1 232 ? -7.582 8.665 -0.952 1.00 57.91 232 GLY A C 1
ATOM 1901 O O . GLY A 1 232 ? -8.215 7.620 -0.868 1.00 57.91 232 GLY A O 1
ATOM 1902 N N . GLU A 1 233 ? -6.354 8.739 -1.457 1.00 66.12 233 GLU A N 1
ATOM 1903 C CA . GLU A 1 233 ? -5.563 7.576 -1.873 1.00 66.12 233 GLU A CA 1
ATOM 1904 C C . GLU A 1 233 ? -4.609 7.163 -0.746 1.00 66.12 233 GLU A C 1
ATOM 1906 O O . GLU A 1 233 ? -4.039 8.009 -0.044 1.00 66.12 233 GLU A O 1
ATOM 1911 N N . ASN A 1 234 ? -4.485 5.859 -0.506 1.00 74.88 234 ASN A N 1
ATOM 1912 C CA . ASN A 1 234 ? -3.565 5.302 0.492 1.00 74.88 234 ASN A CA 1
ATOM 1913 C C . ASN A 1 234 ? -2.461 4.485 -0.183 1.00 74.88 234 ASN A C 1
ATOM 1915 O O . ASN A 1 234 ? -1.971 3.490 0.357 1.00 74.88 234 ASN A O 1
ATOM 1919 N N . ASP A 1 235 ? -2.089 4.930 -1.377 1.00 80.38 235 ASP A N 1
ATOM 1920 C CA . ASP A 1 235 ? -1.193 4.216 -2.261 1.00 80.38 235 ASP A CA 1
ATOM 1921 C C . ASP A 1 235 ? 0.197 4.829 -2.196 1.00 80.38 235 ASP A C 1
ATOM 1923 O O . ASP A 1 235 ? 0.380 6.035 -2.008 1.00 80.38 235 ASP A O 1
ATOM 1927 N N . SER A 1 236 ? 1.213 3.983 -2.301 1.00 81.81 236 SER A N 1
ATOM 1928 C CA . SER A 1 236 ? 2.599 4.437 -2.289 1.00 81.81 236 SER A CA 1
ATOM 1929 C C . SER A 1 236 ? 3.458 3.566 -3.183 1.00 81.81 236 SER A C 1
ATOM 1931 O O . SER A 1 236 ? 3.355 2.341 -3.164 1.00 81.81 236 SER A O 1
ATOM 1933 N N . ALA A 1 237 ? 4.335 4.207 -3.950 1.00 85.94 237 ALA A N 1
ATOM 1934 C CA . ALA A 1 237 ? 5.352 3.539 -4.741 1.00 85.94 237 ALA A CA 1
ATOM 1935 C C . ALA A 1 237 ? 6.740 3.826 -4.170 1.00 85.94 237 ALA A C 1
ATOM 1937 O O . ALA A 1 237 ? 7.077 4.964 -3.841 1.00 85.94 237 ALA A O 1
ATOM 1938 N N . TYR A 1 238 ? 7.563 2.789 -4.101 1.00 86.00 238 TYR A N 1
ATOM 1939 C CA . TYR A 1 238 ? 8.957 2.864 -3.702 1.00 86.00 238 TYR A CA 1
ATOM 1940 C C . TYR A 1 238 ? 9.824 2.405 -4.862 1.00 86.00 238 TYR A C 1
ATOM 1942 O O . TYR A 1 238 ? 9.691 1.272 -5.319 1.00 86.00 238 TYR A O 1
ATOM 1950 N N . LEU A 1 239 ? 10.742 3.264 -5.297 1.00 86.25 239 LEU A N 1
ATOM 1951 C CA . LEU A 1 239 ? 11.846 2.883 -6.171 1.00 86.25 239 LEU A CA 1
ATOM 1952 C C . LEU A 1 239 ? 13.061 2.564 -5.301 1.00 86.25 239 LEU A C 1
ATOM 1954 O O . LEU A 1 239 ? 13.433 3.338 -4.416 1.00 86.25 239 LEU A O 1
ATOM 1958 N N . ILE A 1 240 ? 13.642 1.391 -5.517 1.00 84.25 240 ILE A N 1
ATOM 1959 C CA . ILE A 1 240 ? 14.705 0.832 -4.690 1.00 84.25 240 ILE A CA 1
ATOM 1960 C C . ILE A 1 240 ? 15.945 0.654 -5.558 1.00 84.25 240 ILE A C 1
ATOM 1962 O O . ILE A 1 240 ? 15.909 -0.046 -6.566 1.00 84.25 240 ILE A O 1
ATOM 1966 N N . PHE A 1 241 ? 17.045 1.254 -5.116 1.00 79.88 241 PHE A N 1
ATOM 1967 C CA . PHE A 1 241 ? 18.375 1.147 -5.712 1.00 79.88 241 PHE A CA 1
ATOM 1968 C C . PHE A 1 241 ? 19.293 0.343 -4.774 1.00 79.88 241 PHE A C 1
ATOM 1970 O O . PHE A 1 241 ? 18.983 0.196 -3.586 1.00 79.88 241 PHE A O 1
ATOM 1977 N N . GLY A 1 242 ? 20.384 -0.224 -5.293 1.00 67.44 242 GLY A N 1
ATOM 1978 C CA . GLY A 1 242 ? 21.263 -1.126 -4.541 1.00 67.44 242 GLY A CA 1
ATOM 1979 C C . GLY A 1 242 ? 22.179 -0.415 -3.543 1.00 67.44 242 GLY A C 1
ATOM 1980 O O . GLY A 1 242 ? 22.249 -0.832 -2.391 1.00 67.44 242 GLY A O 1
ATOM 1981 N N . THR A 1 243 ? 22.854 0.664 -3.945 1.00 65.56 243 THR A N 1
ATOM 1982 C CA . THR A 1 243 ? 23.722 1.481 -3.070 1.00 65.56 243 THR A CA 1
ATOM 1983 C C . THR A 1 243 ? 23.453 2.974 -3.283 1.00 65.56 243 THR A C 1
ATOM 1985 O O . THR A 1 243 ? 22.946 3.362 -4.332 1.00 65.56 243 THR A O 1
ATOM 1988 N N . GLU A 1 244 ? 23.774 3.830 -2.303 1.00 56.72 244 GLU A N 1
ATOM 1989 C CA . GLU A 1 244 ? 23.660 5.297 -2.464 1.00 56.72 244 GLU A CA 1
ATOM 1990 C C . GLU A 1 244 ? 24.571 5.823 -3.588 1.00 56.72 244 GLU A C 1
ATOM 1992 O O . GLU A 1 244 ? 24.199 6.757 -4.292 1.00 56.72 244 GLU A O 1
ATOM 1997 N N . ASP A 1 245 ? 25.704 5.148 -3.816 1.00 53.84 245 ASP A N 1
ATOM 1998 C CA . ASP A 1 245 ? 26.689 5.466 -4.859 1.00 53.84 245 ASP A CA 1
ATOM 1999 C C . ASP A 1 245 ? 26.413 4.790 -6.215 1.00 53.84 245 ASP A C 1
ATOM 2001 O O . ASP A 1 245 ? 27.190 4.948 -7.162 1.00 53.84 245 ASP A O 1
ATOM 2005 N N . GLN A 1 246 ? 25.349 3.986 -6.337 1.00 55.50 246 GLN A N 1
ATOM 2006 C CA . GLN A 1 246 ? 25.017 3.370 -7.620 1.00 55.50 246 GLN A CA 1
ATOM 2007 C C . GLN A 1 246 ? 24.546 4.462 -8.584 1.00 55.50 246 GLN A C 1
ATOM 2009 O O . GLN A 1 246 ? 23.517 5.105 -8.369 1.00 55.50 246 GLN A O 1
ATOM 2014 N N . VAL A 1 247 ? 25.305 4.660 -9.667 1.00 53.50 247 VAL A N 1
ATOM 2015 C CA . VAL A 1 247 ? 24.938 5.590 -10.740 1.00 53.50 247 VAL A CA 1
ATOM 2016 C C . VAL A 1 247 ? 23.536 5.233 -11.211 1.00 53.50 247 VAL A C 1
ATOM 2018 O O . VAL A 1 247 ? 23.282 4.089 -11.591 1.00 53.50 247 VAL A O 1
ATOM 2021 N N . THR A 1 248 ? 22.626 6.209 -11.170 1.00 55.56 248 THR A N 1
ATOM 2022 C CA . THR A 1 248 ? 21.253 6.019 -11.637 1.00 55.56 248 THR A CA 1
ATOM 2023 C C . THR A 1 248 ? 21.319 5.576 -13.094 1.00 55.56 248 THR A C 1
ATOM 2025 O O . THR A 1 248 ? 21.853 6.318 -13.923 1.00 55.56 248 THR A O 1
ATOM 2028 N N . PRO A 1 249 ? 20.874 4.354 -13.417 1.00 53.12 249 PRO A N 1
ATOM 2029 C CA . PRO A 1 249 ? 21.181 3.784 -14.713 1.00 53.12 249 PRO A CA 1
ATOM 2030 C C . PRO A 1 249 ? 20.507 4.591 -15.823 1.00 53.12 249 PRO A C 1
ATOM 2032 O O . PRO A 1 249 ? 19.296 4.814 -15.784 1.00 53.12 249 PRO A O 1
ATOM 2035 N N . GLU A 1 250 ? 21.287 5.014 -16.824 1.00 49.75 250 GLU A N 1
ATOM 2036 C CA . GLU A 1 250 ? 20.773 5.842 -17.921 1.00 49.75 250 GLU A CA 1
ATOM 2037 C C . GLU A 1 250 ? 19.699 5.105 -18.724 1.00 49.75 250 GLU A C 1
ATOM 2039 O O . GLU A 1 250 ? 18.683 5.701 -19.066 1.00 49.75 250 GLU A O 1
ATOM 2044 N N . ILE A 1 251 ? 19.888 3.809 -18.984 1.00 50.84 251 ILE A N 1
ATOM 2045 C CA . ILE A 1 251 ? 18.917 2.907 -19.611 1.00 50.84 251 ILE A CA 1
ATOM 2046 C C . ILE A 1 251 ? 19.272 1.491 -19.160 1.00 50.84 251 ILE A C 1
ATOM 2048 O O . ILE A 1 251 ? 20.375 1.024 -19.436 1.00 50.84 251 ILE A O 1
ATOM 2052 N N . THR A 1 252 ? 18.362 0.779 -18.496 1.00 49.34 252 THR A N 1
ATOM 2053 C CA . THR A 1 252 ? 18.587 -0.637 -18.170 1.00 49.34 252 THR A CA 1
ATOM 2054 C C . THR A 1 252 ? 17.402 -1.482 -18.592 1.00 49.34 252 THR A C 1
ATOM 2056 O O . THR A 1 252 ? 16.364 -1.524 -17.949 1.00 49.34 252 THR A O 1
ATOM 2059 N N . ALA A 1 253 ? 17.595 -2.195 -19.691 1.00 47.34 253 ALA A N 1
ATOM 2060 C CA . ALA A 1 253 ? 17.020 -3.514 -19.840 1.00 47.34 253 ALA A CA 1
ATOM 2061 C C . ALA A 1 253 ? 18.209 -4.460 -19.869 1.00 47.34 253 ALA A C 1
ATOM 2063 O O . ALA A 1 253 ? 19.190 -4.155 -20.546 1.00 47.34 253 ALA A O 1
ATOM 2064 N N . ASP A 1 254 ? 18.135 -5.506 -19.058 1.00 35.97 254 ASP A N 1
ATOM 2065 C CA . ASP A 1 254 ? 18.422 -6.866 -19.507 1.00 35.97 254 ASP A CA 1
ATOM 2066 C C . ASP A 1 254 ? 18.017 -7.879 -18.430 1.00 35.97 254 ASP A C 1
ATOM 2068 O O . ASP A 1 254 ? 17.802 -9.030 -18.792 1.00 35.97 254 ASP A O 1
ATOM 2072 N N . ARG A 1 255 ? 17.833 -7.514 -17.142 1.00 38.75 255 ARG A N 1
ATOM 2073 C CA . ARG A 1 255 ? 17.378 -8.470 -16.108 1.00 38.75 255 ARG A CA 1
ATOM 2074 C C . ARG A 1 255 ? 16.586 -7.853 -14.941 1.00 38.75 255 ARG A C 1
ATOM 2076 O O . ARG A 1 255 ? 17.057 -6.925 -14.299 1.00 38.75 255 ARG A O 1
ATOM 2083 N N . PHE A 1 256 ? 15.433 -8.479 -14.667 1.00 44.06 256 PHE A N 1
ATOM 2084 C CA . PHE A 1 256 ? 14.594 -8.504 -13.455 1.00 44.06 256 PHE A CA 1
ATOM 2085 C C . PHE A 1 256 ? 14.268 -7.170 -12.773 1.00 44.06 256 PHE A C 1
ATOM 2087 O O . PHE A 1 256 ? 14.954 -6.744 -11.849 1.00 44.06 256 PHE A O 1
ATOM 2094 N N . LEU A 1 257 ? 13.110 -6.610 -13.116 1.00 46.56 257 LEU A N 1
ATOM 2095 C CA . LEU A 1 257 ? 12.402 -5.692 -12.233 1.00 46.56 257 LEU A CA 1
ATOM 2096 C C . LEU A 1 257 ? 11.495 -6.502 -11.302 1.00 46.56 257 LEU A C 1
ATOM 2098 O O . LEU A 1 257 ? 10.565 -7.117 -11.812 1.00 46.56 257 LEU A O 1
ATOM 2102 N N . LEU A 1 258 ? 11.757 -6.516 -9.985 1.00 48.06 258 LEU A N 1
ATOM 2103 C CA . LEU A 1 258 ? 10.794 -7.034 -9.006 1.00 48.06 258 LEU A CA 1
ATOM 2104 C C . LEU A 1 258 ? 9.731 -5.962 -8.796 1.00 48.06 258 LEU A C 1
ATOM 2106 O O . LEU A 1 258 ? 10.053 -4.880 -8.308 1.00 48.06 258 LEU A O 1
ATOM 2110 N N . TYR A 1 259 ? 8.502 -6.269 -9.190 1.00 49.19 259 TYR A N 1
ATOM 2111 C CA . TYR A 1 259 ? 7.330 -5.438 -8.953 1.00 49.19 259 TYR A CA 1
ATOM 2112 C C . TYR A 1 259 ? 6.457 -6.130 -7.913 1.00 49.19 259 TYR A C 1
ATOM 2114 O O . TYR A 1 259 ? 6.049 -7.263 -8.142 1.00 49.19 259 TYR A O 1
ATOM 2122 N N . GLN A 1 260 ? 6.220 -5.496 -6.764 1.00 49.72 260 GLN A N 1
ATOM 2123 C CA . GLN A 1 260 ? 5.387 -6.084 -5.721 1.00 49.72 260 GLN A CA 1
ATOM 2124 C C . GLN A 1 260 ? 4.168 -5.238 -5.422 1.00 49.72 260 GLN A C 1
ATOM 2126 O O . GLN A 1 260 ? 4.319 -4.129 -4.922 1.00 49.72 260 GLN A O 1
ATOM 2131 N N . THR A 1 261 ? 2.987 -5.789 -5.699 1.00 49.75 261 THR A N 1
ATOM 2132 C CA . THR A 1 261 ? 1.704 -5.259 -5.238 1.00 49.75 261 THR A CA 1
ATOM 2133 C C . THR A 1 261 ? 1.410 -5.792 -3.855 1.00 49.75 261 THR A C 1
ATOM 2135 O O . THR A 1 261 ? 1.576 -6.977 -3.580 1.00 49.75 261 THR A O 1
ATOM 2138 N N . ILE A 1 262 ? 0.976 -4.906 -2.975 1.00 52.97 262 ILE A N 1
ATOM 2139 C CA . ILE A 1 262 ? 0.423 -5.253 -1.670 1.00 52.97 262 ILE A CA 1
ATOM 2140 C C . ILE A 1 262 ? -0.981 -4.694 -1.695 1.00 52.97 262 ILE A C 1
ATOM 2142 O O . ILE A 1 262 ? -1.140 -3.492 -1.534 1.00 52.97 262 ILE A O 1
ATOM 2146 N N . SER A 1 263 ? -1.959 -5.536 -2.020 1.00 46.66 263 SER A N 1
ATOM 2147 C CA . SER A 1 263 ? -3.349 -5.110 -2.156 1.00 46.66 263 SER A CA 1
ATOM 2148 C C . SER A 1 263 ? -4.152 -5.540 -0.940 1.00 46.66 263 SER A C 1
ATOM 2150 O O . SER A 1 263 ? -4.234 -6.723 -0.600 1.00 46.66 263 SER A O 1
ATOM 2152 N N . ALA A 1 264 ? -4.732 -4.544 -0.289 1.00 47.44 264 ALA A N 1
ATOM 2153 C CA . ALA A 1 264 ? -5.816 -4.699 0.653 1.00 47.44 264 ALA A CA 1
ATOM 2154 C C . ALA A 1 264 ? -7.022 -5.376 -0.025 1.00 47.44 264 ALA A C 1
ATOM 2156 O O . ALA A 1 264 ? -7.599 -4.845 -0.969 1.00 47.44 264 ALA A O 1
ATOM 2157 N N . LEU A 1 265 ? -7.396 -6.568 0.441 1.00 41.97 265 LEU A N 1
ATOM 2158 C CA . LEU A 1 265 ? -8.616 -7.236 -0.007 1.00 41.97 265 LEU A CA 1
ATOM 2159 C C . LEU A 1 265 ? -9.814 -6.537 0.649 1.00 41.97 265 LEU A C 1
ATOM 2161 O O . LEU A 1 265 ? -10.048 -6.727 1.843 1.00 41.97 265 LEU A O 1
ATOM 2165 N N . ASP A 1 266 ? -10.582 -5.769 -0.123 1.00 39.44 266 ASP A N 1
ATOM 2166 C CA . ASP A 1 266 ? -11.940 -5.383 0.268 1.00 39.44 266 ASP A CA 1
ATOM 2167 C C . ASP A 1 266 ? -12.804 -6.653 0.215 1.00 39.44 266 ASP A C 1
ATOM 2169 O O . ASP A 1 266 ? -13.318 -7.049 -0.833 1.00 39.44 266 ASP A O 1
ATOM 2173 N N . ILE A 1 267 ? -12.890 -7.366 1.339 1.00 35.81 267 ILE A N 1
ATOM 2174 C CA . ILE A 1 267 ? -13.782 -8.518 1.478 1.00 35.81 267 ILE A CA 1
ATOM 2175 C C . ILE A 1 267 ? -15.200 -7.956 1.648 1.00 35.81 267 ILE A C 1
ATOM 2177 O O . ILE A 1 267 ? -15.543 -7.472 2.725 1.00 35.81 267 ILE A O 1
ATOM 2181 N N . TYR A 1 268 ? -15.995 -7.981 0.576 1.00 36.56 268 TYR A N 1
ATOM 2182 C CA . TYR A 1 268 ? -17.441 -7.721 0.616 1.00 36.56 268 TYR A CA 1
ATOM 2183 C C . TYR A 1 268 ? -18.232 -8.991 0.938 1.00 36.56 268 TYR A C 1
ATOM 2185 O O . TYR A 1 268 ? -17.860 -10.071 0.419 1.00 36.56 268 TYR A O 1
#

InterPro domains:
  IPR013893 Ribonuclease P protein subunit Rpp40 [PF08584] (11-241)
  IPR013893 Ribonuclease P protein subunit Rpp40 [PTHR15396] (10-267)

Secondary structure (DSSP, 8-state):
---S---EEE-TTSEEEEEE-HHHHHHH----EE-SS-BTTB--EEEEEETTSGGGSTT-HHHHHHHHHHHHT--S--------SS----TT-TTPPP-PPEEEEEEEEEEEEEP-TT----SS--HHHHHHHHHHHHHHHHHHTT-GGGBTT----TTT----PPSSEEEEEEEEEEEESS--HHHHHHHHHHHHHHHHHHT-S-EEEEEE--TT-SB-GGG-B--GGGT----EEEEE-S-TTS---SS--SS--EEEEEE-----

Organism: NCBI:txid1754191